Protein AF-0000000077139908 (afdb_homodimer)

pLDDT: mean 92.92, std 11.42, range [29.94, 98.75]

Solvent-accessible surface area (backbone atoms only — not comparable to full-atom values): 18633 Å² total; per-residue (Å²): 133,57,47,48,60,52,17,48,54,32,45,53,54,29,48,53,53,46,45,46,48,56,43,49,43,39,55,61,70,63,33,27,44,27,29,59,66,23,31,64,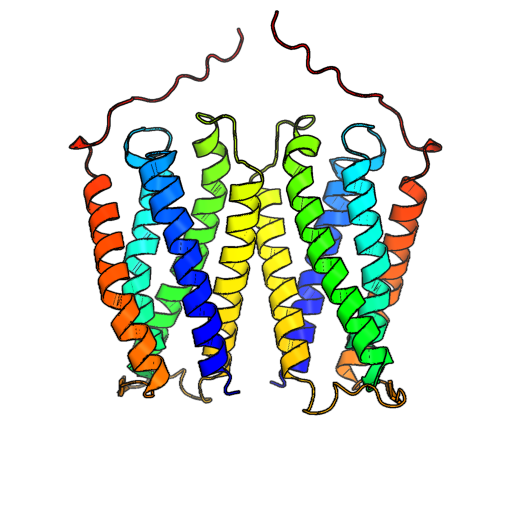49,41,50,44,50,26,52,46,33,51,47,45,40,55,46,38,44,49,65,32,31,25,44,51,24,11,40,58,33,52,52,45,50,51,53,51,50,48,45,54,55,47,50,50,51,37,54,50,43,40,51,67,41,20,53,85,70,78,35,70,48,45,66,60,51,50,46,51,32,52,42,48,26,32,48,52,40,20,51,49,29,41,60,69,52,52,61,88,69,42,78,34,82,47,77,64,44,79,42,74,31,58,71,68,42,25,52,55,29,63,66,46,37,61,58,33,49,50,51,17,51,51,41,54,57,42,64,40,70,86,55,45,76,42,70,66,81,76,76,75,68,84,128,133,57,45,49,59,52,17,49,53,32,46,53,55,30,49,54,53,47,45,45,47,56,44,48,42,38,55,60,71,62,32,27,43,28,30,60,67,24,30,64,50,42,50,45,50,26,52,45,34,51,46,45,40,53,45,36,44,50,67,32,32,24,43,50,24,12,41,59,33,52,51,46,50,51,51,52,51,48,45,54,53,48,50,50,52,36,54,50,44,39,50,67,41,19,52,86,71,78,36,69,48,44,67,59,52,51,47,50,30,51,42,48,25,31,46,51,39,20,52,49,29,42,58,69,51,50,64,89,71,41,79,33,82,48,79,62,44,80,42,74,31,58,70,67,43,26,52,54,28,63,65,46,36,62,58,32,48,50,51,17,51,52,41,54,58,42,65,40,69,86,57,44,75,43,70,64,80,77,78,74,69,83,126

Foldseek 3Di:
DALLVVLLVLVVVLLVLLCCCLPVPCCPVLNLLAEPQSLVLLVLNLLLLVLVLVLLCLQQFKDKAAPVNVVSVVSLVVSVVSLVVSVVSQQRSCVVVVGDDPVNVVSSVSSVVSSVSSVVSSVVNDDPRSHHNDDMDIDGDDDVSNVSSVVVNVVSVVSSVVSVVSSDCVNHHDYDDPPPPPD/DALLVVLLVLVVVLLVLLCCCLPVVCCPVLNLLAEPQSLVLLVLNLLLLVLVLVLLCLQQFKDKAAPVNVVSVVSLVVSVVSLVVSVVSQQRSCVVVVGDDPVNVVSSVSSVVSSVSSVVSSVVNDDPRSHHNDDMDIDGDDDVSNVSSVVVNVVSVVSSVVSVVSSDCVSHHDYDDPPPPPD

Structure (mmCIF, N/CA/C/O backbone):
data_AF-0000000077139908-model_v1
#
loop_
_entity.id
_entity.type
_entity.pdbx_description
1 polymer 'Uncharacterized protein'
#
loop_
_atom_site.group_PDB
_atom_site.id
_atom_site.type_symbol
_atom_site.label_atom_id
_atom_site.label_alt_id
_atom_site.label_comp_id
_atom_site.label_asym_id
_atom_site.label_entity_id
_atom_site.label_seq_id
_atom_site.pdbx_PDB_ins_code
_atom_site.Cartn_x
_atom_site.Cartn_y
_atom_site.Cartn_z
_atom_site.occupancy
_atom_site.B_iso_or_equiv
_atom_site.auth_seq_id
_atom_site.auth_comp_id
_atom_site.auth_asym_id
_atom_site.auth_atom_id
_atom_site.pdbx_PDB_model_num
ATOM 1 N N . MET A 1 1 ? 0.596 -23.172 -0.244 1 66.12 1 MET A N 1
ATOM 2 C CA . MET A 1 1 ? -0.635 -22.516 0.187 1 66.12 1 MET A CA 1
ATOM 3 C C . MET A 1 1 ? -1.381 -21.922 -1.004 1 66.12 1 MET A C 1
ATOM 5 O O . MET A 1 1 ? -0.761 -21.422 -1.939 1 66.12 1 MET A O 1
ATOM 9 N N . ASN A 1 2 ? -2.732 -22.172 -1.001 1 90.38 2 ASN A N 1
ATOM 10 C CA . ASN A 1 2 ? -3.602 -21.688 -2.068 1 90.38 2 ASN A CA 1
ATOM 11 C C . ASN A 1 2 ? -3.758 -20.172 -2.02 1 90.38 2 ASN A C 1
ATOM 13 O O . ASN A 1 2 ? -3.633 -19.562 -0.956 1 90.38 2 ASN A O 1
ATOM 17 N N . LEU A 1 3 ? -3.713 -19.516 -3.137 1 95.06 3 LEU A N 1
ATOM 18 C CA . LEU A 1 3 ? -3.799 -18.062 -3.262 1 95.06 3 LEU A CA 1
ATOM 19 C C . LEU A 1 3 ? -4.973 -17.516 -2.455 1 95.06 3 LEU A C 1
ATOM 21 O O . LEU A 1 3 ? -4.871 -16.453 -1.847 1 95.06 3 LEU A O 1
ATOM 25 N N . LEU A 1 4 ? -6.062 -18.219 -2.449 1 96.44 4 LEU A N 1
ATOM 26 C CA . LEU A 1 4 ? -7.227 -17.766 -1.69 1 96.44 4 LEU A CA 1
ATOM 27 C C . LEU A 1 4 ? -6.949 -17.812 -0.191 1 96.44 4 LEU A C 1
ATOM 29 O O . LEU A 1 4 ? -7.344 -16.906 0.546 1 96.44 4 LEU A O 1
ATOM 33 N N . ASP A 1 5 ? -6.297 -18.844 0.256 1 97.31 5 ASP A N 1
ATOM 34 C CA . ASP A 1 5 ? -5.949 -18.953 1.669 1 97.31 5 ASP A CA 1
ATOM 35 C C . ASP A 1 5 ? -5.047 -17.797 2.102 1 97.31 5 ASP A C 1
ATOM 37 O O . ASP A 1 5 ? -5.219 -17.25 3.188 1 97.31 5 ASP A O 1
ATOM 41 N N . LEU A 1 6 ? -4.102 -17.547 1.23 1 97.38 6 LEU A N 1
ATOM 42 C CA . LEU A 1 6 ? -3.232 -16.406 1.531 1 97.38 6 LEU A CA 1
ATOM 43 C C . LEU A 1 6 ? -4.02 -15.109 1.551 1 97.38 6 LEU A C 1
ATOM 45 O O . LEU A 1 6 ? -3.785 -14.25 2.402 1 97.38 6 LEU A O 1
ATOM 49 N N . SER A 1 7 ? -4.922 -14.914 0.637 1 98.31 7 SER A N 1
ATOM 50 C CA . SER A 1 7 ? -5.805 -13.75 0.615 1 98.31 7 SER A CA 1
ATOM 51 C C . SER A 1 7 ? -6.574 -13.625 1.925 1 98.31 7 SER A C 1
ATOM 53 O O . SER A 1 7 ? -6.762 -12.516 2.432 1 98.31 7 SER A O 1
ATOM 55 N N . LEU A 1 8 ? -6.969 -14.734 2.494 1 98.56 8 LEU A N 1
ATOM 56 C CA . LEU A 1 8 ? -7.715 -14.727 3.746 1 98.56 8 LEU A CA 1
ATOM 57 C C . LEU A 1 8 ? -6.836 -14.266 4.902 1 98.56 8 LEU A C 1
ATOM 59 O O . LEU A 1 8 ? -7.309 -13.594 5.816 1 98.56 8 LEU A O 1
ATOM 63 N N . VAL A 1 9 ? -5.598 -14.656 4.836 1 98.44 9 VAL A N 1
ATOM 64 C CA . VAL A 1 9 ? -4.668 -14.18 5.855 1 98.44 9 VAL A CA 1
ATOM 65 C C . VAL A 1 9 ? -4.574 -12.656 5.797 1 98.44 9 VAL A C 1
ATOM 67 O O . VAL A 1 9 ? -4.68 -11.984 6.824 1 98.44 9 VAL A O 1
ATOM 70 N N . PHE A 1 10 ? -4.379 -12.117 4.602 1 98.69 10 PHE A N 1
ATOM 71 C CA . PHE A 1 10 ? -4.309 -10.672 4.418 1 98.69 10 PHE A CA 1
ATOM 72 C C . PHE A 1 10 ? -5.613 -10.008 4.844 1 98.69 10 PHE A C 1
ATOM 74 O O . PHE A 1 10 ? -5.602 -8.93 5.434 1 98.69 10 PHE A O 1
ATOM 81 N N . LEU A 1 11 ? -6.762 -10.664 4.555 1 98.69 11 LEU A N 1
ATOM 82 C CA . LEU A 1 11 ? -8.07 -10.141 4.926 1 98.69 11 LEU A CA 1
ATOM 83 C C . LEU A 1 11 ? -8.195 -10 6.438 1 98.69 11 LEU A C 1
ATOM 85 O O . LEU A 1 11 ? -8.68 -8.977 6.934 1 98.69 11 LEU A O 1
ATOM 89 N N . VAL A 1 12 ? -7.73 -10.961 7.129 1 98.69 12 VAL A N 1
ATOM 90 C CA . VAL A 1 12 ? -7.859 -10.961 8.586 1 98.69 12 VAL A CA 1
ATOM 91 C C . VAL A 1 12 ? -6.988 -9.852 9.172 1 98.69 12 VAL A C 1
ATOM 93 O O . VAL A 1 12 ? -7.441 -9.078 10.023 1 98.69 12 VAL A O 1
ATOM 96 N N . VAL A 1 13 ? -5.754 -9.711 8.703 1 98.69 13 VAL A N 1
ATOM 97 C CA . VAL A 1 13 ? -4.855 -8.68 9.211 1 98.69 13 VAL A CA 1
ATOM 98 C C . VAL A 1 13 ? -5.387 -7.297 8.828 1 98.69 13 VAL A C 1
ATOM 100 O O . VAL A 1 13 ? -5.406 -6.383 9.656 1 98.69 13 VAL A O 1
ATOM 103 N N . PHE A 1 14 ? -5.852 -7.16 7.605 1 98.62 14 PHE A N 1
ATOM 104 C CA . PHE A 1 14 ? -6.445 -5.914 7.137 1 98.62 14 PHE A CA 1
ATOM 105 C C . PHE A 1 14 ? -7.629 -5.516 8.008 1 98.62 14 PHE A C 1
ATOM 107 O O . PHE A 1 14 ? -7.742 -4.355 8.414 1 98.62 14 PHE A O 1
ATOM 114 N N . SER A 1 15 ? -8.461 -6.5 8.297 1 98.38 15 SER A N 1
ATOM 115 C CA . SER A 1 15 ? -9.672 -6.219 9.07 1 98.38 15 SER A CA 1
ATOM 116 C C . SER A 1 15 ? -9.32 -5.77 10.484 1 98.38 15 SER A C 1
ATOM 118 O O . SER A 1 15 ? -9.977 -4.883 11.039 1 98.38 15 SER A O 1
ATOM 120 N N . GLY A 1 16 ? -8.336 -6.391 11.062 1 97.88 16 GLY A N 1
ATOM 121 C CA . GLY A 1 16 ? -7.895 -5.965 12.383 1 97.88 16 GLY A CA 1
ATOM 122 C C . GLY A 1 16 ? -7.391 -4.535 12.406 1 97.88 16 GLY A C 1
ATOM 123 O O . GLY A 1 16 ? -7.758 -3.758 13.289 1 97.88 16 GLY A O 1
ATOM 124 N N . LEU A 1 17 ? -6.555 -4.152 11.445 1 97.94 17 LEU A N 1
ATOM 125 C CA . LEU A 1 17 ? -6.012 -2.803 11.375 1 97.94 17 LEU A CA 1
ATOM 126 C C . LEU A 1 17 ? -7.094 -1.797 11.008 1 97.94 17 LEU A C 1
ATOM 128 O O . LEU A 1 17 ? -7.07 -0.653 11.469 1 97.94 17 LEU A O 1
ATOM 132 N N . ALA A 1 18 ? -7.996 -2.295 10.156 1 97.75 18 ALA A N 1
ATOM 133 C CA . ALA A 1 18 ? -9.117 -1.436 9.789 1 97.75 18 ALA A CA 1
ATOM 134 C C . ALA A 1 18 ? -9.992 -1.132 11 1 97.75 18 ALA A C 1
ATOM 136 O O . ALA A 1 18 ? -10.516 -0.022 11.141 1 97.75 18 ALA A O 1
ATOM 137 N N . PHE A 1 19 ? -10.164 -2.131 11.836 1 96.5 19 PHE A N 1
ATOM 138 C CA . PHE A 1 19 ? -10.875 -1.931 13.086 1 96.5 19 PHE A CA 1
ATOM 139 C C . PHE A 1 19 ? -10.18 -0.884 13.945 1 96.5 19 PHE A C 1
ATOM 141 O O . PHE A 1 19 ? -10.828 0.017 14.484 1 96.5 19 PHE A O 1
ATOM 148 N N . TRP A 1 20 ? -8.891 -0.954 14.055 1 96.81 20 TRP A N 1
ATOM 149 C CA . TRP A 1 20 ? -8.109 0.009 14.836 1 96.81 20 TRP A CA 1
ATOM 150 C C . TRP A 1 20 ? -8.289 1.42 14.281 1 96.81 20 TRP A C 1
ATOM 152 O O . TRP A 1 20 ? -8.531 2.363 15.039 1 96.81 20 TRP A O 1
ATOM 162 N N . ASP A 1 21 ? -8.25 1.56 13 1 97.25 21 ASP A N 1
ATOM 163 C CA . ASP A 1 21 ? -8.391 2.859 12.352 1 97.25 21 ASP A CA 1
ATOM 164 C C . ASP A 1 21 ? -9.797 3.414 12.531 1 97.25 21 ASP A C 1
ATOM 166 O O . ASP A 1 21 ? -9.977 4.551 12.977 1 97.25 21 ASP A O 1
ATOM 170 N N . GLY A 1 22 ? -10.742 2.586 12.273 1 95.88 22 GLY A N 1
ATOM 171 C CA . GLY A 1 22 ? -12.125 3.035 12.234 1 95.88 22 GLY A CA 1
ATOM 172 C C . GLY A 1 22 ? -12.719 3.256 13.617 1 95.88 22 GLY A C 1
ATOM 173 O O . GLY A 1 22 ? -13.508 4.18 13.82 1 95.88 22 GLY A O 1
ATOM 174 N N . ILE A 1 23 ? -12.312 2.439 14.531 1 96.94 23 ILE A N 1
ATOM 175 C CA . ILE A 1 23 ? -12.93 2.518 15.852 1 96.94 23 ILE A CA 1
ATOM 176 C C . ILE A 1 23 ? -12.031 3.314 16.797 1 96.94 23 ILE A C 1
ATOM 178 O O . ILE A 1 23 ? -12.445 4.348 17.328 1 96.94 23 ILE A O 1
ATOM 182 N N . VAL A 1 24 ? -10.836 2.949 16.906 1 97.06 24 VAL A N 1
ATOM 183 C CA . VAL A 1 24 ? -9.953 3.568 17.891 1 97.06 24 VAL A CA 1
ATOM 184 C C . VAL A 1 24 ? -9.594 4.984 17.438 1 97.06 24 VAL A C 1
ATOM 186 O O . VAL A 1 24 ? -9.781 5.945 18.188 1 97.06 24 VAL A O 1
ATOM 189 N N . LEU A 1 25 ? -9.172 5.176 16.281 1 96.38 25 LEU A N 1
ATOM 190 C CA . LEU A 1 25 ? -8.734 6.5 15.844 1 96.38 25 LEU A CA 1
ATOM 191 C C . LEU A 1 25 ? -9.922 7.387 15.5 1 96.38 25 LEU A C 1
ATOM 193 O O . LEU A 1 25 ? -10.078 8.477 16.062 1 96.38 25 LEU A O 1
ATOM 197 N N . HIS A 1 26 ? -10.828 6.93 14.695 1 96.31 26 HIS A N 1
ATOM 198 C CA . HIS A 1 26 ? -11.859 7.793 14.125 1 96.31 26 HIS A CA 1
ATOM 199 C C . HIS A 1 26 ? -12.984 8.031 15.125 1 96.31 26 HIS A C 1
ATOM 201 O O . HIS A 1 26 ? -13.531 9.133 15.203 1 96.31 26 HIS A O 1
ATOM 207 N N . LEU A 1 27 ? -13.336 7.008 15.945 1 96.69 27 LEU A N 1
ATOM 208 C CA . LEU A 1 27 ? -14.523 7.145 16.781 1 96.69 27 LEU A CA 1
ATOM 209 C C . LEU A 1 27 ? -14.133 7.453 18.234 1 96.69 27 LEU A C 1
ATOM 211 O O . LEU A 1 27 ? -14.883 8.125 18.953 1 96.69 27 LEU A O 1
ATOM 215 N N . TRP A 1 28 ? -13.047 6.926 18.625 1 96.81 28 TRP A N 1
ATOM 216 C CA . TRP A 1 28 ? -12.695 7.109 20.031 1 96.81 28 TRP A CA 1
ATOM 217 C C . TRP A 1 28 ? -11.703 8.258 20.203 1 96.81 28 TRP A C 1
ATOM 219 O O . TRP A 1 28 ? -11.984 9.219 20.922 1 96.81 28 TRP A O 1
ATOM 229 N N . LYS A 1 29 ? -10.602 8.242 19.547 1 96.06 29 LYS A N 1
ATOM 230 C CA . LYS A 1 29 ? -9.547 9.227 19.734 1 96.06 29 LYS A CA 1
ATOM 231 C C . LYS A 1 29 ? -9.945 10.578 19.156 1 96.06 29 LYS A C 1
ATOM 233 O O . LYS A 1 29 ? -9.914 11.594 19.844 1 96.06 29 LYS A O 1
ATOM 238 N N . TYR A 1 30 ? -10.367 10.57 17.891 1 95.81 30 TYR A N 1
ATOM 239 C CA . TYR A 1 30 ? -10.586 11.836 17.203 1 95.81 30 TYR A CA 1
ATOM 240 C C . TYR A 1 30 ? -12.055 12.234 17.25 1 95.81 30 TYR A C 1
ATOM 242 O O . TYR A 1 30 ? -12.391 13.414 17.125 1 95.81 30 TYR A O 1
ATOM 250 N N . LYS A 1 31 ? -12.93 11.211 17.391 1 97.19 31 LYS A N 1
ATOM 251 C CA . LYS A 1 31 ? -14.367 11.469 17.391 1 97.19 31 LYS A CA 1
ATOM 252 C C . LYS A 1 31 ? -14.758 12.352 16.203 1 97.19 31 LYS A C 1
ATOM 254 O O . LYS A 1 31 ? -15.422 13.375 16.375 1 97.19 31 LYS A O 1
ATOM 259 N N . LEU A 1 32 ? -14.484 11.859 15.016 1 96.75 32 LEU A N 1
ATOM 260 C CA . LEU A 1 32 ? -14.609 12.633 13.789 1 96.75 32 LEU A CA 1
ATOM 261 C C . LEU A 1 32 ? -16.062 13.055 13.562 1 96.75 32 LEU A C 1
ATOM 263 O O . LEU A 1 32 ? -16.328 14.055 12.891 1 96.75 32 LEU A O 1
ATOM 267 N N . TYR A 1 33 ? -16.969 12.336 14.156 1 96.94 33 TYR A N 1
ATOM 268 C CA . TYR A 1 33 ? -18.391 12.602 13.969 1 96.94 33 TYR A CA 1
ATOM 269 C C . TYR A 1 33 ? -18.828 13.844 14.734 1 96.94 33 TYR A C 1
ATOM 271 O O . TYR A 1 33 ? -19.922 14.359 14.516 1 96.94 33 TYR A O 1
ATOM 279 N N . ARG A 1 34 ? -18.031 14.414 15.477 1 96.69 34 ARG A N 1
ATOM 280 C CA . ARG A 1 34 ? -18.438 15.477 16.391 1 96.69 34 ARG A CA 1
ATOM 281 C C . ARG A 1 34 ? -18.203 16.859 15.773 1 96.69 34 ARG A C 1
ATOM 283 O O . ARG A 1 34 ? -18.703 17.859 16.266 1 96.69 34 ARG A O 1
ATOM 290 N N . TYR A 1 35 ? -17.469 16.906 14.664 1 95.81 35 TYR A N 1
ATOM 291 C CA . TYR A 1 35 ? -17.047 18.203 14.164 1 95.81 35 TYR A CA 1
ATOM 292 C C . TYR A 1 35 ? -17.453 18.391 12.703 1 95.81 35 TYR A C 1
ATOM 294 O O . TYR A 1 35 ? -17.375 17.438 11.914 1 95.81 35 TYR A O 1
ATOM 302 N N . GLU A 1 36 ? -17.703 19.609 12.344 1 93.19 36 GLU A N 1
ATOM 303 C CA . GLU A 1 36 ? -18.109 19.938 10.977 1 93.19 36 GLU A CA 1
ATOM 304 C C . GLU A 1 36 ? -16.938 19.812 10.008 1 93.19 36 GLU A C 1
ATOM 306 O O . GLU A 1 36 ? -17.109 19.406 8.859 1 93.19 36 GLU A O 1
ATOM 311 N N . ASP A 1 37 ? -15.75 20.047 10.508 1 93.69 37 ASP A N 1
ATOM 312 C CA . ASP A 1 37 ? -14.586 20.047 9.633 1 93.69 37 ASP A CA 1
ATOM 313 C C . ASP A 1 37 ? -14.086 18.625 9.383 1 93.69 37 ASP A C 1
ATOM 315 O O . ASP A 1 37 ? -13.273 18.391 8.477 1 93.69 37 ASP A O 1
ATOM 319 N N . THR A 1 38 ? -14.633 17.688 10.188 1 96.62 38 THR A N 1
ATOM 320 C CA . THR A 1 38 ? -14.141 16.328 10.023 1 96.62 38 THR A CA 1
ATOM 321 C C . THR A 1 38 ? -15.273 15.391 9.617 1 96.62 38 THR A C 1
ATOM 323 O O . THR A 1 38 ? -15.047 14.203 9.367 1 96.62 38 THR A O 1
ATOM 326 N N . ILE A 1 39 ? -16.453 15.93 9.484 1 96.62 39 ILE A N 1
ATOM 327 C CA . ILE A 1 39 ? -17.641 15.102 9.266 1 96.62 39 ILE A CA 1
ATOM 328 C C . ILE A 1 39 ? -17.562 14.461 7.879 1 96.62 39 ILE A C 1
ATOM 330 O O . ILE A 1 39 ? -18.016 13.328 7.691 1 96.62 39 ILE A O 1
ATOM 334 N N . TYR A 1 40 ? -17.078 15.164 6.949 1 97.25 40 TYR A N 1
ATOM 335 C CA . TYR A 1 40 ? -16.984 14.602 5.605 1 97.25 40 TYR A CA 1
ATOM 336 C C . TYR A 1 40 ? -16.094 13.359 5.598 1 97.25 40 TYR A C 1
ATOM 338 O O . TYR A 1 40 ? -16.422 12.359 4.961 1 97.25 40 TYR A O 1
ATOM 346 N N . GLU A 1 41 ? -14.969 13.414 6.242 1 97.38 41 GLU A N 1
ATOM 347 C CA . GLU A 1 41 ? -14.125 12.227 6.359 1 97.38 41 GLU A CA 1
ATOM 348 C C . GLU A 1 41 ? -14.875 11.078 7.027 1 97.38 41 GLU A C 1
ATOM 350 O O . GLU A 1 41 ? -14.766 9.93 6.602 1 97.38 41 GLU A O 1
ATOM 355 N N . HIS A 1 42 ? -15.594 11.383 8.086 1 97.75 42 HIS A N 1
ATOM 356 C CA . HIS A 1 42 ? -16.406 10.367 8.734 1 97.75 42 HIS A CA 1
ATOM 357 C C . HIS A 1 42 ? -17.406 9.734 7.762 1 97.75 42 HIS A C 1
ATOM 359 O O . HIS A 1 42 ? -17.594 8.516 7.766 1 97.75 42 HIS A O 1
ATOM 365 N N . GLN A 1 43 ? -17.969 10.547 6.98 1 98.06 43 GLN A N 1
ATOM 366 C CA . GLN A 1 43 ? -18.922 10.055 5.992 1 98.06 43 GLN A CA 1
ATOM 367 C C . GLN A 1 43 ? -18.234 9.133 4.98 1 98.06 43 GLN A C 1
ATOM 369 O O . GLN A 1 43 ? -18.797 8.109 4.59 1 98.06 43 GLN A O 1
ATOM 374 N N . LEU A 1 44 ? -17.078 9.477 4.551 1 97.94 44 LEU A N 1
ATOM 375 C CA . LEU A 1 44 ? -16.328 8.617 3.643 1 97.94 44 LEU A CA 1
ATOM 376 C C . LEU A 1 44 ? -16.031 7.273 4.293 1 97.94 44 LEU A C 1
ATOM 378 O O . LEU A 1 44 ? -16.203 6.227 3.662 1 97.94 44 LEU A O 1
ATOM 382 N N . HIS A 1 45 ? -15.648 7.312 5.512 1 97.38 45 HIS A N 1
ATOM 383 C CA . HIS A 1 45 ? -15.406 6.082 6.254 1 97.38 45 HIS A CA 1
ATOM 384 C C . HIS A 1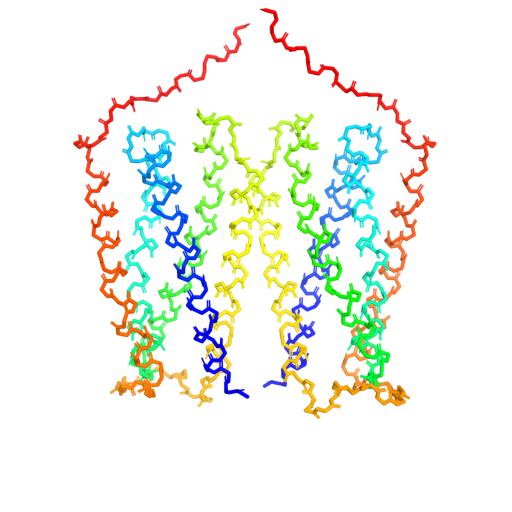 45 ? -16.688 5.266 6.41 1 97.38 45 HIS A C 1
ATOM 386 O O . HIS A 1 45 ? -16.641 4.035 6.395 1 97.38 45 HIS A O 1
ATOM 392 N N . THR A 1 46 ? -17.766 5.957 6.609 1 98.25 46 THR A N 1
ATOM 393 C CA . THR A 1 46 ? -19.047 5.289 6.723 1 98.25 46 THR A CA 1
ATOM 394 C C . THR A 1 46 ? -19.391 4.523 5.445 1 98.25 46 THR A C 1
ATOM 396 O O . THR A 1 46 ? -19.828 3.373 5.5 1 98.25 46 THR A O 1
ATOM 399 N N . VAL A 1 47 ? -19.141 5.141 4.34 1 98.38 47 VAL A N 1
ATOM 400 C CA . VAL A 1 47 ? -19.375 4.469 3.068 1 98.38 47 VAL A CA 1
ATOM 401 C C . VAL A 1 47 ? -18.531 3.201 2.98 1 98.38 47 VAL A C 1
ATOM 403 O O . VAL A 1 47 ? -19.047 2.133 2.627 1 98.38 47 VAL A O 1
ATOM 406 N N . ARG A 1 48 ? -17.297 3.295 3.332 1 98.25 48 ARG A N 1
ATOM 407 C CA . ARG A 1 48 ? -16.406 2.145 3.275 1 98.25 48 ARG A CA 1
ATOM 408 C C . ARG A 1 48 ? -16.844 1.065 4.262 1 98.25 48 ARG A C 1
ATOM 410 O O . ARG A 1 48 ? -16.75 -0.127 3.963 1 98.25 48 ARG A O 1
ATOM 417 N N . ALA A 1 49 ? -17.312 1.501 5.387 1 98.25 49 ALA A N 1
ATOM 418 C CA . ALA A 1 49 ? -17.781 0.554 6.391 1 98.25 49 ALA A CA 1
ATOM 419 C C . ALA A 1 49 ? -19.016 -0.199 5.891 1 98.25 49 ALA A C 1
ATOM 421 O O . ALA A 1 49 ? -19.203 -1.376 6.207 1 98.25 49 ALA A O 1
ATOM 422 N N . VAL A 1 50 ? -19.812 0.465 5.129 1 98.44 50 VAL A N 1
ATOM 423 C CA . VAL A 1 50 ? -21.016 -0.146 4.594 1 98.44 50 VAL A CA 1
ATOM 424 C C . VAL A 1 50 ? -20.672 -1.072 3.434 1 98.44 50 VAL A C 1
ATOM 426 O O . VAL A 1 50 ? -21.266 -2.135 3.271 1 98.44 50 VAL A O 1
ATOM 429 N N . LEU A 1 51 ? -19.703 -0.702 2.674 1 98.5 51 LEU A N 1
ATOM 430 C CA . LEU A 1 51 ? -19.281 -1.498 1.522 1 98.5 51 LEU A CA 1
ATOM 431 C C . LEU A 1 51 ? -18.578 -2.771 1.969 1 98.5 51 LEU A C 1
ATOM 433 O O . LEU A 1 51 ? -18.672 -3.807 1.309 1 98.5 51 LEU A O 1
ATOM 437 N N . PHE A 1 52 ? -17.969 -2.721 3.104 1 98.56 52 PHE A N 1
ATOM 438 C CA . PHE A 1 52 ? -17.094 -3.809 3.521 1 98.56 52 PHE A CA 1
ATOM 439 C C . PHE A 1 52 ? -17.875 -5.094 3.732 1 98.56 52 PHE A C 1
ATOM 441 O O . PHE A 1 52 ? -17.516 -6.152 3.223 1 98.56 52 PHE A O 1
ATOM 448 N N . PRO A 1 53 ? -19.031 -5.105 4.488 1 98.44 53 PRO A N 1
ATOM 449 C CA . PRO A 1 53 ? -19.797 -6.348 4.605 1 98.44 53 PRO A CA 1
ATOM 450 C C . PRO A 1 53 ? -20.312 -6.848 3.262 1 98.44 53 PRO A C 1
ATOM 452 O O . PRO A 1 53 ? -20.422 -8.055 3.049 1 98.44 53 PRO A O 1
ATOM 455 N N . LEU A 1 54 ? -20.641 -5.973 2.338 1 98.12 54 LEU A N 1
ATOM 456 C CA . LEU A 1 54 ? -21.062 -6.383 1.004 1 98.12 54 LEU A CA 1
ATOM 457 C C . LEU A 1 54 ? -19.922 -7.098 0.271 1 98.12 54 LEU A C 1
ATOM 459 O O . LEU A 1 54 ? -20.156 -8.117 -0.381 1 98.12 54 LEU A O 1
ATOM 463 N N . ILE A 1 55 ? -18.766 -6.605 0.457 1 98.44 55 ILE A N 1
ATOM 464 C CA . ILE A 1 55 ? -17.594 -7.184 -0.184 1 98.44 55 ILE A CA 1
ATOM 465 C C . ILE A 1 55 ? -17.266 -8.531 0.456 1 98.44 55 ILE A C 1
ATOM 467 O O . ILE A 1 55 ? -16.922 -9.492 -0.241 1 98.44 55 ILE A O 1
ATOM 471 N N . LEU A 1 56 ? -17.422 -8.609 1.777 1 98.44 56 LEU A N 1
ATOM 472 C CA . LEU A 1 56 ? -17.188 -9.867 2.48 1 98.44 56 LEU A CA 1
ATOM 473 C C . LEU A 1 56 ? -18.125 -10.953 1.978 1 98.44 56 LEU A C 1
ATOM 475 O O . LEU A 1 56 ? -17.703 -12.086 1.719 1 98.44 56 LEU A O 1
ATOM 479 N N . VAL A 1 57 ? -19.328 -10.586 1.793 1 98.12 57 VAL A N 1
ATOM 480 C CA . VAL A 1 57 ? -20.344 -11.531 1.334 1 98.12 57 VAL A CA 1
ATOM 481 C C . VAL A 1 57 ? -20.078 -11.891 -0.127 1 98.12 57 VAL A C 1
ATOM 483 O O . VAL A 1 57 ? -20.109 -13.07 -0.495 1 98.12 57 VAL A O 1
ATOM 486 N N . GLY A 1 58 ? -19.75 -10.945 -0.884 1 97.38 58 GLY A N 1
ATOM 487 C CA . GLY A 1 58 ? -19.656 -11.133 -2.322 1 97.38 58 GLY A CA 1
ATOM 488 C C . GLY A 1 58 ? -18.359 -11.805 -2.744 1 97.38 58 GLY A C 1
ATOM 489 O O . GLY A 1 58 ? -18.344 -12.562 -3.717 1 97.38 58 GLY A O 1
ATOM 490 N N . LEU A 1 59 ? -17.312 -11.602 -2.018 1 97.38 59 LEU A N 1
ATOM 491 C CA . LEU A 1 59 ? -16.031 -12.125 -2.451 1 97.38 59 LEU A CA 1
ATOM 492 C C . LEU A 1 59 ? -15.641 -13.367 -1.646 1 97.38 59 LEU A C 1
ATOM 494 O O . LEU A 1 59 ? -14.977 -14.266 -2.162 1 97.38 59 LEU A O 1
ATOM 498 N N . PHE A 1 60 ? -16.125 -13.422 -0.385 1 98.06 60 PHE A N 1
ATOM 499 C CA . PHE A 1 60 ? -15.484 -14.43 0.459 1 98.06 60 PHE A CA 1
ATOM 500 C C . PHE A 1 60 ? -16.516 -15.391 1.025 1 98.06 60 PHE A C 1
ATOM 502 O O . PHE A 1 60 ? -16.234 -16.578 1.23 1 98.06 60 PHE A O 1
ATOM 509 N N . LEU A 1 61 ? -17.703 -14.891 1.291 1 98.06 61 LEU A N 1
ATOM 510 C CA . LEU A 1 61 ? -18.734 -15.766 1.839 1 98.06 61 LEU A CA 1
ATOM 511 C C . LEU A 1 61 ? -19.281 -16.703 0.763 1 98.06 61 LEU A C 1
ATOM 513 O O . LEU A 1 61 ? -19.531 -17.875 1.023 1 98.06 61 LEU A O 1
ATOM 517 N N . PHE A 1 62 ? -19.422 -16.109 -0.45 1 96.19 62 PHE A N 1
ATOM 518 C CA . PHE A 1 62 ? -19.953 -16.875 -1.577 1 96.19 62 PHE A CA 1
ATOM 519 C C . PHE A 1 62 ? -18.953 -16.875 -2.736 1 96.19 62 PHE A C 1
ATOM 521 O O . PHE A 1 62 ? -18.141 -15.969 -2.863 1 96.19 62 PHE A O 1
ATOM 528 N N . GLU A 1 63 ? -19.031 -17.938 -3.424 1 94 63 GLU A N 1
ATOM 529 C CA . GLU A 1 63 ? -18.406 -17.953 -4.746 1 94 63 GLU A CA 1
ATOM 530 C C . GLU A 1 63 ? -19.406 -17.562 -5.828 1 94 63 GLU A C 1
ATOM 532 O O . GLU A 1 63 ? -20.281 -18.344 -6.195 1 94 63 GLU A O 1
ATOM 537 N N . ILE A 1 64 ? -19.203 -16.406 -6.301 1 93.56 64 ILE A N 1
ATOM 538 C CA . ILE A 1 64 ? -20.156 -15.828 -7.238 1 93.56 64 ILE A CA 1
ATOM 539 C C . ILE A 1 64 ? -19.531 -15.773 -8.633 1 93.56 64 ILE A C 1
ATOM 541 O O . ILE A 1 64 ? -18.359 -15.422 -8.789 1 93.56 64 ILE A O 1
ATOM 545 N N . LYS A 1 65 ? -20.297 -16.125 -9.617 1 91.62 65 LYS A N 1
ATOM 546 C CA . LYS A 1 65 ? -19.938 -16 -11.023 1 91.62 65 LYS A CA 1
ATOM 547 C C . LYS A 1 65 ? -21.016 -15.25 -11.805 1 91.62 65 LYS A C 1
ATOM 549 O O . LYS A 1 65 ? -22.125 -15.031 -11.305 1 91.62 65 LYS A O 1
ATOM 554 N N . GLY A 1 66 ? -20.672 -14.797 -13.023 1 92.19 66 GLY A N 1
ATOM 555 C CA . GLY A 1 66 ? -21.656 -14.125 -13.859 1 92.19 66 GLY A CA 1
ATOM 556 C C . GLY A 1 66 ? -21.75 -12.633 -13.586 1 92.19 66 GLY A C 1
ATOM 557 O O . GLY A 1 66 ? -20.797 -12.023 -13.109 1 92.19 66 GLY A O 1
ATOM 558 N N . TRP A 1 67 ? -22.844 -12.047 -13.953 1 92.81 67 TRP A N 1
ATOM 559 C CA . TRP A 1 67 ? -22.984 -10.594 -13.914 1 92.81 67 TRP A CA 1
ATOM 560 C C . TRP A 1 67 ? -22.906 -10.07 -12.484 1 92.81 67 TRP A C 1
ATOM 562 O O . TRP A 1 67 ? -22.438 -8.961 -12.25 1 92.81 67 TRP A O 1
ATOM 572 N N . LEU A 1 68 ? -23.359 -10.844 -11.539 1 94.81 68 LEU A N 1
ATOM 573 C CA . LEU A 1 68 ? -23.328 -10.43 -10.141 1 94.81 68 LEU A CA 1
ATOM 574 C C . LEU A 1 68 ? -21.906 -10.297 -9.641 1 94.81 68 LEU A C 1
ATOM 576 O O . LEU A 1 68 ? -21.609 -9.43 -8.812 1 94.81 68 LEU A O 1
ATOM 580 N N . TYR A 1 69 ? -21.062 -11.148 -10.148 1 94.94 69 TYR A N 1
ATOM 581 C CA . TYR A 1 69 ? -19.641 -11.031 -9.812 1 94.94 69 TYR A CA 1
ATOM 582 C C . TYR A 1 69 ? -19.078 -9.703 -10.297 1 94.94 69 TYR A C 1
ATOM 584 O O . TYR A 1 69 ? -18.312 -9.055 -9.578 1 94.94 69 TYR A O 1
ATOM 592 N N . VAL A 1 70 ? -19.5 -9.25 -11.445 1 94.5 70 VAL A N 1
ATOM 593 C CA . VAL A 1 70 ? -19.062 -7.973 -12 1 94.5 70 VAL A CA 1
ATOM 594 C C . VAL A 1 70 ? -19.531 -6.828 -11.109 1 94.5 70 VAL A C 1
ATOM 596 O O . VAL A 1 70 ? -18.781 -5.887 -10.844 1 94.5 70 VAL A O 1
ATOM 599 N N . VAL A 1 71 ? -20.688 -6.938 -10.641 1 96.44 71 VAL A N 1
ATOM 600 C CA . VAL A 1 71 ? -21.234 -5.914 -9.758 1 96.44 71 VAL A CA 1
ATOM 601 C C . VAL A 1 71 ? -20.391 -5.832 -8.484 1 96.44 71 VAL A C 1
ATOM 603 O O . VAL A 1 71 ? -20.062 -4.734 -8.023 1 96.44 71 VAL A O 1
ATOM 606 N N . ILE A 1 72 ? -20 -6.969 -7.918 1 96.81 72 ILE A N 1
ATOM 607 C CA . ILE A 1 72 ? -19.203 -7.012 -6.695 1 96.81 72 ILE A CA 1
ATOM 608 C C . ILE 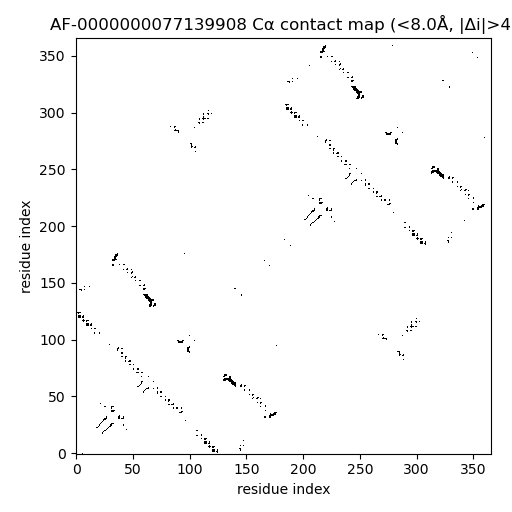A 1 72 ? -17.828 -6.402 -6.949 1 96.81 72 ILE A C 1
ATOM 610 O O . ILE A 1 72 ? -17.297 -5.676 -6.105 1 96.81 72 ILE A O 1
ATOM 614 N N . LEU A 1 73 ? -17.312 -6.664 -8.125 1 96.56 73 LEU A N 1
ATOM 615 C CA . LEU A 1 73 ? -16.031 -6.094 -8.477 1 96.56 73 LEU A CA 1
ATOM 616 C C . LEU A 1 73 ? -16.109 -4.574 -8.602 1 96.56 73 LEU A C 1
ATOM 618 O O . LEU A 1 73 ? -15.188 -3.863 -8.203 1 96.56 73 LEU A O 1
ATOM 622 N N . VAL A 1 74 ? -17.188 -4.121 -9.156 1 97.25 74 VAL A N 1
ATOM 623 C CA . VAL A 1 74 ? -17.391 -2.682 -9.273 1 97.25 74 VAL A CA 1
ATOM 624 C C . VAL A 1 74 ? -17.516 -2.055 -7.887 1 97.25 74 VAL A C 1
ATOM 626 O O . VAL A 1 74 ? -16.922 -1.008 -7.621 1 97.25 74 VAL A O 1
ATOM 629 N N . ILE A 1 75 ? -18.219 -2.711 -6.992 1 98 75 ILE A N 1
ATOM 630 C CA . ILE A 1 75 ? -18.359 -2.248 -5.617 1 98 75 ILE A CA 1
ATOM 631 C C . ILE A 1 75 ? -16.984 -2.205 -4.941 1 98 75 ILE A C 1
ATOM 633 O O . ILE A 1 75 ? -16.656 -1.234 -4.254 1 98 75 ILE A O 1
ATOM 637 N N . THR A 1 76 ? -16.25 -3.217 -5.156 1 98.06 76 THR A N 1
ATOM 638 C CA . THR A 1 76 ? -14.906 -3.301 -4.578 1 98.06 76 THR A CA 1
ATOM 639 C C . THR A 1 76 ? -14.008 -2.193 -5.129 1 98.06 76 THR A C 1
ATOM 641 O O . THR A 1 76 ? -13.25 -1.579 -4.379 1 98.06 76 THR A O 1
ATOM 644 N N . PHE A 1 77 ? -14.156 -1.934 -6.43 1 97.62 77 PHE A N 1
ATOM 645 C CA . PHE A 1 77 ? -13.391 -0.863 -7.055 1 97.62 77 PHE A CA 1
ATOM 646 C C . PHE A 1 77 ? -13.781 0.493 -6.48 1 97.62 77 PHE A C 1
ATOM 648 O O . PHE A 1 77 ? -12.922 1.346 -6.246 1 97.62 77 PHE A O 1
ATOM 655 N N . LEU A 1 78 ? -15.016 0.704 -6.266 1 97.69 78 LEU A N 1
ATOM 656 C CA . LEU A 1 78 ? -15.508 1.941 -5.664 1 97.69 78 LEU A CA 1
ATOM 657 C C . LEU A 1 78 ? -14.938 2.129 -4.266 1 97.69 78 LEU A C 1
ATOM 659 O O . LEU A 1 78 ? -14.609 3.25 -3.867 1 97.69 78 LEU A O 1
ATOM 663 N N . ASP A 1 79 ? -14.828 1.064 -3.52 1 98.25 79 ASP A N 1
ATOM 664 C CA . ASP A 1 79 ? -14.234 1.127 -2.188 1 98.25 79 ASP A CA 1
ATOM 665 C C . ASP A 1 79 ? -12.805 1.663 -2.252 1 98.25 79 ASP A C 1
ATOM 667 O O . ASP A 1 79 ? -12.391 2.453 -1.398 1 98.25 79 ASP A O 1
ATOM 671 N N . LEU A 1 80 ? -12.055 1.272 -3.26 1 97.19 80 LEU A N 1
ATOM 672 C CA . LEU A 1 80 ? -10.688 1.747 -3.426 1 97.19 80 LEU A CA 1
ATOM 673 C C . LEU A 1 80 ? -10.664 3.236 -3.75 1 97.19 80 LEU A C 1
ATOM 675 O O . LEU A 1 80 ? -9.812 3.975 -3.242 1 97.19 80 LEU A O 1
ATOM 679 N N . VAL A 1 81 ? -11.602 3.646 -4.59 1 97.38 81 VAL A N 1
ATOM 680 C CA . VAL A 1 81 ? -11.695 5.055 -4.961 1 97.38 81 VAL A CA 1
ATOM 681 C C . VAL A 1 81 ? -12.031 5.891 -3.729 1 97.38 81 VAL A C 1
ATOM 683 O O . VAL A 1 81 ? -11.414 6.93 -3.486 1 97.38 81 VAL A O 1
ATOM 686 N N . ILE A 1 82 ? -12.969 5.418 -2.928 1 98.06 82 ILE A N 1
ATOM 687 C CA . ILE A 1 82 ? -13.375 6.137 -1.726 1 98.06 82 ILE A CA 1
ATOM 688 C C . ILE A 1 82 ? -12.219 6.164 -0.726 1 98.06 82 ILE A C 1
ATOM 690 O O . ILE A 1 82 ? -12.031 7.156 -0.015 1 98.06 82 ILE A O 1
ATOM 694 N N . GLN A 1 83 ? -11.508 5.078 -0.712 1 97.19 83 GLN A N 1
ATOM 695 C CA . GLN A 1 83 ? -10.328 5.047 0.146 1 97.19 83 GLN A CA 1
ATOM 696 C C . GLN A 1 83 ? -9.344 6.152 -0.231 1 97.19 83 GLN A C 1
ATOM 698 O O . GLN A 1 83 ? -8.781 6.812 0.644 1 97.19 83 GLN A O 1
ATOM 703 N N . ILE A 1 84 ? -9.133 6.414 -1.473 1 96.38 84 ILE A N 1
ATOM 704 C CA . ILE A 1 84 ? -8.25 7.469 -1.944 1 96.38 84 ILE A CA 1
ATOM 705 C C . ILE A 1 84 ? -8.828 8.836 -1.572 1 96.38 84 ILE A C 1
ATOM 707 O O . ILE A 1 84 ? -8.102 9.719 -1.115 1 96.38 84 ILE A O 1
ATOM 711 N N . MET A 1 85 ? -10.109 9 -1.72 1 96.94 85 MET A N 1
ATOM 712 C CA . MET A 1 85 ? -10.773 10.242 -1.35 1 96.94 85 MET A CA 1
ATOM 713 C C . MET A 1 85 ? -10.633 10.516 0.145 1 96.94 85 MET A C 1
ATOM 715 O O . MET A 1 85 ? -10.453 11.664 0.559 1 96.94 85 MET A O 1
ATOM 719 N N . ASP A 1 86 ? -10.734 9.445 0.832 1 96.5 86 ASP A N 1
ATOM 720 C CA . ASP A 1 86 ? -10.578 9.547 2.279 1 96.5 86 ASP A CA 1
ATOM 721 C C . ASP A 1 86 ? -9.172 10.031 2.641 1 96.5 86 ASP A C 1
ATOM 723 O O . ASP A 1 86 ? -9.016 10.938 3.463 1 96.5 86 ASP A O 1
ATOM 727 N N . MET A 1 87 ? -8.203 9.539 2.014 1 95.19 87 MET A N 1
ATOM 728 C CA . MET A 1 87 ? -6.824 9.945 2.268 1 95.19 87 MET A CA 1
ATOM 729 C C . MET A 1 87 ? -6.59 11.391 1.82 1 95.19 87 MET A C 1
ATOM 731 O O . MET A 1 87 ? -5.844 12.133 2.463 1 95.19 87 MET A O 1
ATOM 735 N N . TRP A 1 88 ? -7.254 11.742 0.724 1 95.62 88 TRP A N 1
ATOM 736 C CA . TRP A 1 88 ? -7.168 13.117 0.245 1 95.62 88 TRP A CA 1
ATOM 737 C C . TRP A 1 88 ? -7.695 14.094 1.295 1 95.62 88 TRP A C 1
ATOM 739 O O . TRP A 1 88 ? -7.086 15.141 1.541 1 95.62 88 TRP A O 1
ATOM 749 N N . GLU A 1 89 ? -8.75 13.695 1.932 1 95.88 89 GLU A N 1
ATOM 750 C CA . GLU A 1 89 ? -9.453 14.562 2.873 1 95.88 89 GLU A CA 1
ATOM 751 C C . GLU A 1 89 ? -8.734 14.625 4.215 1 95.88 89 GLU A C 1
ATOM 753 O O . GLU A 1 89 ? -8.898 15.578 4.977 1 95.88 89 GLU A O 1
ATOM 758 N N . GLU A 1 90 ? -7.918 13.719 4.523 1 94.12 90 GLU A N 1
ATOM 759 C CA . GLU A 1 90 ? -7.34 13.547 5.852 1 94.12 90 GLU A CA 1
ATOM 760 C C . GLU A 1 90 ? -6.453 14.727 6.227 1 94.12 90 GLU A C 1
ATOM 762 O O . GLU A 1 90 ? -6.438 15.156 7.383 1 94.12 90 GLU A O 1
ATOM 767 N N . LYS A 1 91 ? -5.75 15.25 5.285 1 90.25 91 LYS A N 1
ATOM 768 C CA . LYS A 1 91 ? -4.895 16.391 5.578 1 90.25 91 LYS A CA 1
ATOM 769 C C . LYS A 1 91 ? -5.699 17.547 6.168 1 90.25 91 LYS A C 1
ATOM 771 O O . LYS A 1 91 ? -5.324 18.109 7.203 1 90.25 91 LYS A O 1
ATOM 776 N N . GLY A 1 92 ? -6.801 17.844 5.551 1 92.31 92 GLY A N 1
ATOM 777 C CA . GLY A 1 92 ? -7.637 18.922 6.043 1 92.31 92 GLY A CA 1
ATOM 778 C C . GLY A 1 92 ? -8.336 18.594 7.348 1 92.31 92 GLY A C 1
ATOM 779 O O . GLY A 1 92 ? -8.398 19.422 8.25 1 92.31 92 GLY A O 1
ATOM 780 N N . ALA A 1 93 ? -8.711 17.406 7.461 1 94.06 93 ALA A N 1
ATOM 781 C CA . ALA A 1 93 ? -9.477 16.969 8.625 1 94.06 93 ALA A CA 1
ATOM 782 C C . ALA A 1 93 ? -8.602 16.906 9.867 1 94.06 93 ALA A C 1
ATOM 784 O O . ALA A 1 93 ? -9.094 17.016 10.992 1 94.06 93 ALA A O 1
ATOM 785 N N . ARG A 1 94 ? -7.332 16.797 9.711 1 94.12 94 ARG A N 1
ATOM 786 C CA . ARG A 1 94 ? -6.449 16.641 10.859 1 94.12 94 ARG A CA 1
ATOM 787 C C . ARG A 1 94 ? -5.871 17.984 11.297 1 94.12 94 ARG A C 1
ATOM 789 O O . ARG A 1 94 ? -5.156 18.062 12.305 1 94.12 94 ARG A O 1
ATOM 796 N N . ILE A 1 95 ? -6.18 19.047 10.594 1 91.44 95 ILE A N 1
ATOM 797 C CA . ILE A 1 95 ? -5.668 20.359 10.977 1 91.44 95 ILE A CA 1
ATOM 798 C C . ILE A 1 95 ? -6.035 20.656 12.43 1 91.44 95 ILE A C 1
ATOM 800 O O . ILE A 1 95 ? -5.195 21.109 13.211 1 91.44 95 ILE A O 1
ATOM 804 N N . ARG A 1 96 ? -7.203 20.219 12.797 1 91.31 96 ARG A N 1
ATOM 805 C CA . ARG A 1 96 ? -7.707 20.5 14.141 1 91.31 96 ARG A CA 1
ATOM 806 C C . ARG A 1 96 ? -6.93 19.703 15.188 1 91.31 96 ARG A C 1
ATOM 808 O O . ARG A 1 96 ? -6.969 20.047 16.375 1 91.31 96 ARG A O 1
ATOM 815 N N . PHE A 1 97 ? -6.289 18.688 14.734 1 91.56 97 PHE A N 1
ATOM 816 C CA . PHE A 1 97 ? -5.598 17.828 15.688 1 91.56 97 PHE A CA 1
ATOM 817 C C . PHE A 1 97 ? -4.086 18 15.578 1 91.56 97 PHE A C 1
ATOM 819 O O . PHE A 1 97 ? -3.324 17.141 16.031 1 91.56 97 PHE A O 1
ATOM 826 N N . GLY A 1 98 ? -3.635 19.016 14.867 1 87.94 98 GLY A N 1
ATOM 827 C CA . GLY A 1 98 ? -2.207 19.266 14.75 1 87.94 98 GLY A CA 1
ATOM 828 C C . GLY A 1 98 ? -1.588 18.641 13.516 1 87.94 98 GLY A C 1
ATOM 829 O O . GLY A 1 98 ? -0.363 18.562 13.406 1 87.94 98 GLY A O 1
ATOM 830 N N . GLY A 1 99 ? -2.488 18.109 12.68 1 89.06 99 GLY A N 1
ATOM 831 C CA . GLY A 1 99 ? -2.016 17.516 11.438 1 89.06 99 GLY A CA 1
ATOM 832 C C . GLY A 1 99 ? -2.041 16 11.453 1 89.06 99 GLY A C 1
ATOM 833 O O . GLY A 1 99 ? -2.268 15.383 12.492 1 89.06 99 GLY A O 1
ATOM 834 N N . LEU A 1 100 ? -1.765 15.461 10.32 1 91.94 100 LEU A N 1
ATOM 835 C CA . LEU A 1 100 ? -1.72 14.008 10.18 1 91.94 100 LEU A CA 1
ATOM 836 C C . LEU A 1 100 ? -0.476 13.438 10.844 1 91.94 100 LEU A C 1
ATOM 838 O O . LEU A 1 100 ? 0.647 13.828 10.523 1 91.94 100 LEU A O 1
ATOM 842 N N . SER A 1 101 ? -0.661 12.531 11.75 1 92.88 101 SER A N 1
ATOM 843 C CA . SER A 1 101 ? 0.474 11.938 12.453 1 92.88 101 SER A CA 1
ATOM 844 C C . SER A 1 101 ? 1.176 10.898 11.578 1 92.88 101 SER A C 1
ATOM 846 O O . SER A 1 101 ? 0.549 10.281 10.719 1 92.88 101 SER A O 1
ATOM 848 N N . SER A 1 102 ? 2.441 10.68 11.898 1 95.25 102 SER A N 1
ATOM 849 C CA . SER A 1 102 ? 3.217 9.68 11.172 1 95.25 102 SER A CA 1
ATOM 850 C C . SER A 1 102 ? 2.637 8.281 11.367 1 95.25 102 SER A C 1
ATOM 852 O O . SER A 1 102 ? 2.633 7.473 10.438 1 95.25 102 SER A O 1
ATOM 854 N N . ASN A 1 103 ? 2.133 8.008 12.555 1 94.44 103 ASN A N 1
ATOM 855 C CA . ASN A 1 103 ? 1.551 6.703 12.844 1 94.44 103 ASN A CA 1
ATOM 856 C C . ASN A 1 103 ? 0.326 6.434 11.977 1 94.44 103 ASN A C 1
ATOM 858 O O . ASN A 1 103 ? 0.187 5.344 11.414 1 94.44 103 ASN A O 1
ATOM 862 N N . GLU A 1 104 ? -0.509 7.402 11.938 1 94.88 104 GLU A N 1
ATOM 863 C CA . GLU A 1 104 ? -1.71 7.25 11.117 1 94.88 104 GLU A CA 1
ATOM 864 C C . GLU A 1 104 ? -1.358 7.133 9.641 1 94.88 104 GLU A C 1
ATOM 866 O O . GLU A 1 104 ? -1.954 6.328 8.914 1 94.88 104 GLU A O 1
ATOM 871 N N . TYR A 1 105 ? -0.393 7.914 9.266 1 95.12 105 TYR A N 1
ATOM 872 C CA . TYR A 1 105 ? 0.137 7.883 7.91 1 95.12 105 TYR A CA 1
ATOM 873 C C . TYR A 1 105 ? 0.626 6.484 7.547 1 95.12 105 TYR A C 1
ATOM 875 O O . TYR A 1 105 ? 0.156 5.887 6.578 1 95.12 105 TYR A O 1
ATOM 883 N N . ILE A 1 106 ? 1.412 5.953 8.312 1 96.31 106 ILE A N 1
ATOM 884 C CA . ILE A 1 106 ? 2.002 4.637 8.086 1 96.31 106 ILE A CA 1
ATOM 885 C C . ILE A 1 106 ? 0.92 3.564 8.172 1 96.31 106 ILE A C 1
ATOM 887 O O . ILE A 1 106 ? 0.925 2.605 7.398 1 96.31 106 ILE A O 1
ATOM 891 N N . LEU A 1 107 ? 0.002 3.707 9.078 1 96.38 107 LEU A N 1
ATOM 892 C CA . LEU A 1 107 ? -1.11 2.771 9.188 1 96.38 107 LEU A CA 1
ATOM 893 C C . LEU A 1 107 ? -1.879 2.68 7.875 1 96.38 107 LEU A C 1
ATOM 895 O O . LEU A 1 107 ? -2.193 1.582 7.41 1 96.38 107 LEU A O 1
ATOM 899 N N . HIS A 1 108 ? -2.172 3.816 7.305 1 96.75 108 HIS A N 1
ATOM 900 C CA . HIS A 1 108 ? -2.928 3.832 6.059 1 96.75 108 HIS A CA 1
ATOM 901 C C . HIS A 1 108 ? -2.133 3.193 4.926 1 96.75 108 HIS A C 1
ATOM 903 O O . HIS A 1 108 ? -2.705 2.514 4.066 1 96.75 108 HIS A O 1
ATOM 909 N N . VAL A 1 109 ? -0.851 3.412 4.906 1 96.56 109 VAL A N 1
ATOM 910 C CA . VAL A 1 109 ? 0.005 2.787 3.902 1 96.56 109 VAL A CA 1
ATOM 911 C C . VAL A 1 109 ? -0.05 1.268 4.051 1 96.56 109 VAL A C 1
ATOM 913 O O . VAL A 1 109 ? -0.278 0.549 3.076 1 96.56 109 VAL A O 1
ATOM 916 N N . VAL A 1 110 ? 0.09 0.821 5.258 1 97.19 110 VAL A N 1
ATOM 917 C CA . VAL A 1 110 ? 0.081 -0.614 5.52 1 97.19 110 VAL A CA 1
ATOM 918 C C . VAL A 1 110 ? -1.303 -1.186 5.219 1 97.19 110 VAL A C 1
ATOM 920 O O . VAL A 1 110 ? -1.424 -2.227 4.57 1 97.19 110 VAL A O 1
ATOM 923 N N . LEU A 1 111 ? -2.316 -0.503 5.645 1 98.06 111 LEU A N 1
ATOM 924 C CA . LEU A 1 111 ? -3.695 -0.923 5.422 1 98.06 111 LEU A CA 1
ATOM 925 C C . LEU A 1 111 ? -3.99 -1.054 3.932 1 98.06 111 LEU A C 1
ATOM 927 O O . LEU A 1 111 ? -4.551 -2.061 3.49 1 98.06 111 LEU A O 1
ATOM 931 N N . THR A 1 112 ? -3.609 -0.08 3.232 1 97.56 112 THR A N 1
ATOM 932 C CA . THR A 1 112 ? -3.904 -0.09 1.804 1 97.56 112 THR A CA 1
ATOM 933 C C . THR A 1 112 ? -3.068 -1.147 1.087 1 97.56 112 THR A C 1
ATOM 935 O O . THR A 1 112 ? -3.543 -1.784 0.143 1 97.56 112 THR A O 1
ATOM 938 N N . SER A 1 113 ? -1.856 -1.334 1.531 1 98 113 SER A N 1
ATOM 939 C CA . SER A 1 113 ? -1.016 -2.385 0.968 1 98 113 SER A CA 1
ATOM 940 C C . SER A 1 113 ? -1.62 -3.766 1.209 1 98 113 SER A C 1
ATOM 942 O O . SER A 1 113 ? -1.652 -4.602 0.304 1 98 113 SER A O 1
ATOM 944 N N . LEU A 1 114 ? -2.092 -3.977 2.395 1 98.38 114 LEU A N 1
ATOM 945 C CA . LEU A 1 114 ? -2.752 -5.238 2.721 1 98.38 114 LEU A CA 1
ATOM 946 C C . LEU A 1 114 ? -4.031 -5.41 1.906 1 98.38 114 LEU A C 1
ATOM 948 O O . LEU A 1 114 ? -4.281 -6.484 1.359 1 98.38 114 LEU A O 1
ATOM 952 N N . HIS A 1 115 ? -4.766 -4.359 1.861 1 98.44 115 HIS A N 1
ATOM 953 C CA . HIS A 1 115 ? -6.039 -4.371 1.152 1 98.44 115 HIS A CA 1
ATOM 954 C C . HIS A 1 115 ? -5.848 -4.699 -0.324 1 98.44 115 HIS A C 1
ATOM 956 O O . HIS A 1 115 ? -6.512 -5.59 -0.858 1 98.44 115 HIS A O 1
ATOM 962 N N . SER A 1 116 ? -4.922 -4.039 -0.943 1 97.75 116 SER A N 1
ATOM 963 C CA . SER A 1 116 ? -4.684 -4.258 -2.365 1 97.75 116 SER A CA 1
ATOM 964 C C . SER A 1 116 ? -4.094 -5.641 -2.621 1 97.75 116 SER A C 1
ATOM 966 O O . SER A 1 116 ? -4.453 -6.301 -3.598 1 97.75 116 SER A O 1
ATOM 968 N N . SER A 1 117 ? -3.211 -6.09 -1.752 1 98.19 117 SER A N 1
ATOM 969 C CA . SER A 1 117 ? -2.637 -7.422 -1.894 1 98.19 117 SER A CA 1
ATOM 970 C C . SER A 1 117 ? -3.695 -8.5 -1.707 1 98.19 117 SER A C 1
ATOM 972 O O . SER A 1 117 ? -3.703 -9.5 -2.428 1 98.19 117 SER A O 1
ATOM 974 N N . MET A 1 118 ? -4.555 -8.258 -0.754 1 98.5 118 MET A N 1
ATOM 975 C CA . MET A 1 118 ? -5.656 -9.18 -0.508 1 98.5 118 MET A CA 1
ATOM 976 C C . MET A 1 118 ? -6.539 -9.32 -1.745 1 98.5 118 MET A C 1
ATOM 978 O O . MET A 1 118 ? -6.859 -10.438 -2.162 1 98.5 118 MET A O 1
ATOM 982 N N . LEU A 1 119 ? -6.844 -8.211 -2.305 1 98.25 119 LEU A N 1
ATOM 983 C CA . LEU A 1 119 ? -7.699 -8.203 -3.486 1 98.25 119 LEU A CA 1
ATOM 984 C C . LEU A 1 119 ? -6.984 -8.836 -4.68 1 98.25 119 LEU A C 1
ATOM 986 O O . LEU A 1 119 ? -7.594 -9.57 -5.453 1 98.25 119 LEU A O 1
ATOM 990 N N . LEU A 1 120 ? -5.715 -8.5 -4.773 1 97.88 120 LEU A N 1
ATOM 991 C CA . LEU A 1 120 ? -4.914 -9.078 -5.848 1 97.88 120 LEU A CA 1
ATOM 992 C C . LEU A 1 120 ? -4.887 -10.602 -5.746 1 97.88 120 LEU A C 1
ATOM 994 O O . LEU A 1 120 ? -5.129 -11.297 -6.734 1 97.88 120 LEU A O 1
ATOM 998 N N . LEU A 1 121 ? -4.621 -11.117 -4.578 1 97.94 121 LEU A N 1
ATOM 999 C CA . LEU A 1 121 ? -4.57 -12.562 -4.344 1 97.94 121 LEU A CA 1
ATOM 1000 C C . LEU A 1 121 ? -5.926 -13.203 -4.605 1 97.94 121 LEU A C 1
ATOM 1002 O O . LEU A 1 121 ? -6.004 -14.281 -5.199 1 97.94 121 LEU A O 1
ATOM 1006 N N . TYR A 1 122 ? -6.977 -12.555 -4.219 1 97.62 122 TYR A N 1
ATOM 1007 C CA . TYR A 1 122 ? -8.328 -13.055 -4.465 1 97.62 122 TYR A CA 1
ATOM 1008 C C . TYR A 1 122 ? -8.602 -13.164 -5.961 1 97.62 122 TYR A C 1
ATOM 1010 O O . TYR A 1 122 ? -9.047 -14.211 -6.438 1 97.62 122 TYR A O 1
ATOM 1018 N N . LEU A 1 123 ? -8.273 -12.125 -6.668 1 96.06 123 LEU A N 1
ATOM 1019 C CA . LEU A 1 123 ? -8.539 -12.094 -8.102 1 96.06 123 LEU A CA 1
ATOM 1020 C C . LEU A 1 123 ? -7.75 -13.18 -8.828 1 96.06 123 LEU A C 1
ATOM 1022 O O . LEU A 1 123 ? -8.273 -13.836 -9.727 1 96.06 123 LEU A O 1
ATOM 1026 N N . LEU A 1 124 ? -6.551 -13.383 -8.375 1 95.44 124 LEU A N 1
ATOM 1027 C CA . LEU A 1 124 ? -5.688 -14.367 -9.016 1 95.44 124 LEU A CA 1
ATOM 1028 C C . LEU A 1 124 ? -6.148 -15.789 -8.695 1 95.44 124 LEU A C 1
ATOM 1030 O O . LEU A 1 124 ? -5.836 -16.719 -9.422 1 95.44 124 LEU A O 1
ATOM 1034 N N . SER A 1 125 ? -6.844 -15.961 -7.613 1 94.56 125 SER A N 1
ATOM 1035 C CA . SER A 1 125 ? -7.305 -17.281 -7.195 1 94.56 125 SER A CA 1
ATOM 1036 C C . SER A 1 125 ? -8.523 -17.719 -7.996 1 94.56 125 SER A C 1
ATOM 1038 O O . SER A 1 125 ? -8.875 -18.906 -8 1 94.56 125 SER A O 1
ATOM 1040 N N . LYS A 1 126 ? -9.195 -16.812 -8.664 1 91.81 126 LYS A N 1
ATOM 1041 C CA . LYS A 1 126 ? -10.43 -17.125 -9.383 1 91.81 126 LYS A CA 1
ATOM 1042 C C . LYS A 1 126 ? -10.133 -17.75 -10.75 1 91.81 126 LYS A C 1
ATOM 1044 O O . LYS A 1 126 ? -9.227 -17.297 -11.453 1 91.81 126 LYS A O 1
ATOM 1049 N N . PRO A 1 127 ? -10.812 -18.828 -10.977 1 84.75 127 PRO A N 1
ATOM 1050 C CA . PRO A 1 127 ? -10.609 -19.469 -12.273 1 84.75 127 PRO A CA 1
ATOM 1051 C C . PRO A 1 127 ? -10.961 -18.562 -13.445 1 84.75 127 PRO A C 1
ATOM 1053 O O . PRO A 1 127 ? -11.75 -17.625 -13.297 1 84.75 127 PRO A O 1
ATOM 1056 N N . ASP A 1 128 ? -10.336 -18.891 -14.508 1 77.31 128 ASP A N 1
ATOM 1057 C CA . ASP A 1 128 ? -10.633 -18.156 -15.734 1 77.31 128 ASP A CA 1
ATOM 1058 C C . ASP A 1 128 ? -12.109 -18.266 -16.094 1 77.31 128 ASP A C 1
ATOM 1060 O O . ASP A 1 128 ? -12.727 -19.312 -15.906 1 77.31 128 ASP A O 1
ATOM 1064 N N . GLY A 1 129 ? -12.797 -17.266 -16.547 1 73.81 129 GLY A N 1
ATOM 1065 C CA . GLY A 1 129 ? -14.172 -17.312 -17 1 73.81 129 GLY A CA 1
ATOM 1066 C C . GLY A 1 129 ? -15.172 -16.844 -15.969 1 73.81 129 GLY A C 1
ATOM 1067 O O . GLY A 1 129 ? -16.375 -16.828 -16.219 1 73.81 129 GLY A O 1
ATOM 1068 N N . SER A 1 130 ? -14.609 -16.672 -14.805 1 74.81 130 SER A N 1
ATOM 1069 C CA . SER A 1 130 ? -15.523 -16.203 -13.773 1 74.81 130 SER A CA 1
ATOM 1070 C C . SER A 1 130 ? -16.125 -14.852 -14.148 1 74.81 130 SER A C 1
ATOM 1072 O O . SER A 1 130 ? -17.234 -14.516 -13.703 1 74.81 130 SER A O 1
ATOM 1074 N N . PHE A 1 131 ? -15.312 -14.266 -14.977 1 78.19 131 PHE A N 1
ATOM 1075 C CA . PHE A 1 131 ? -15.789 -12.992 -15.5 1 78.19 131 PHE A CA 1
ATOM 1076 C C . PHE A 1 131 ? -16.703 -13.211 -16.703 1 78.19 131 PHE A C 1
ATOM 1078 O O . PHE A 1 131 ? -16.234 -13.609 -17.781 1 78.19 131 PHE A O 1
ATOM 1085 N N . SER A 1 132 ? -18 -13.336 -16.516 1 79 132 SER A N 1
ATOM 1086 C CA . SER A 1 132 ? -18.953 -13.477 -17.609 1 79 132 SER A CA 1
ATOM 1087 C C . SER A 1 132 ? -20.219 -12.672 -17.344 1 79 132 SER A C 1
ATOM 1089 O O . SER A 1 132 ? -20.531 -12.336 -16.188 1 79 132 SER A O 1
ATOM 1091 N N . LEU A 1 133 ? -20.734 -12.211 -18.312 1 84.5 133 LEU A N 1
ATOM 1092 C CA . LEU A 1 133 ? -22 -11.477 -18.188 1 84.5 133 LEU A CA 1
ATOM 1093 C C . LEU A 1 133 ? -23.188 -12.414 -18.281 1 84.5 133 LEU A C 1
ATOM 1095 O O . LEU A 1 133 ? -24.328 -11.969 -18.484 1 84.5 133 LEU A O 1
ATOM 1099 N N . GLN A 1 134 ? -22.844 -13.648 -18.094 1 84.12 134 GLN A N 1
ATOM 1100 C CA . GLN A 1 134 ? -23.906 -14.656 -18.125 1 84.12 134 GLN A CA 1
ATOM 1101 C C . GLN A 1 134 ? -24.688 -14.672 -16.812 1 84.12 134 GLN A C 1
ATOM 1103 O O . GLN A 1 134 ? -24.469 -13.836 -15.938 1 84.12 134 GLN A O 1
ATOM 1108 N N . THR A 1 135 ? -25.625 -15.523 -16.719 1 88.06 135 THR A N 1
ATOM 1109 C CA . THR A 1 135 ? -26.469 -15.641 -15.531 1 88.06 135 THR A CA 1
ATOM 1110 C C . THR A 1 135 ? -25.609 -15.906 -14.289 1 88.06 135 THR A C 1
ATOM 1112 O O . THR A 1 135 ? -24.625 -16.656 -14.352 1 88.06 135 THR A O 1
ATOM 1115 N N . ALA A 1 136 ? -26.047 -15.391 -13.242 1 89.44 136 ALA A N 1
ATOM 1116 C CA . ALA A 1 136 ? -25.312 -15.453 -11.992 1 89.44 136 ALA A CA 1
ATOM 1117 C C . ALA A 1 136 ? -25.422 -16.828 -11.352 1 89.44 136 ALA A C 1
ATOM 1119 O O . ALA A 1 136 ? -26.5 -17.438 -11.367 1 89.44 136 ALA A O 1
ATOM 1120 N N . GLU A 1 137 ? -24.375 -17.359 -10.914 1 90.69 137 GLU A N 1
ATOM 1121 C CA . GLU A 1 137 ? -24.297 -18.562 -10.094 1 90.69 137 GLU A CA 1
ATOM 1122 C C . GLU A 1 137 ? -23.703 -18.25 -8.719 1 90.69 137 GLU A C 1
ATOM 1124 O O . GLU A 1 137 ? -22.672 -17.578 -8.617 1 90.69 137 GLU A O 1
ATOM 1129 N N . ILE A 1 138 ? -24.391 -18.688 -7.723 1 93.69 138 ILE A N 1
ATOM 1130 C CA . ILE A 1 138 ? -23.969 -18.406 -6.352 1 93.69 138 ILE A CA 1
ATOM 1131 C C . ILE A 1 138 ? -23.844 -19.719 -5.574 1 93.69 138 ILE A C 1
ATOM 1133 O O . ILE A 1 138 ? -24.812 -20.469 -5.48 1 93.69 138 ILE A O 1
ATOM 1137 N N . VAL A 1 139 ? -22.719 -19.984 -5.129 1 92.19 139 VAL A N 1
ATOM 1138 C CA . VAL A 1 139 ? -22.5 -21.125 -4.238 1 92.19 139 VAL A CA 1
ATOM 1139 C C . VAL A 1 139 ? -21.672 -20.688 -3.027 1 92.19 139 VAL A C 1
ATOM 1141 O O . VAL A 1 139 ? -20.969 -19.672 -3.078 1 92.19 139 VAL A O 1
ATOM 1144 N N . PHE A 1 140 ? -21.797 -21.359 -1.946 1 91.75 140 PHE A N 1
ATOM 1145 C CA . PHE A 1 140 ? -20.969 -21.047 -0.785 1 91.75 140 PHE A CA 1
ATOM 1146 C C . PHE A 1 140 ? -19.5 -21.266 -1.1 1 91.75 140 PHE A C 1
ATOM 1148 O O . PHE A 1 140 ? -19.141 -22.188 -1.832 1 91.75 140 PHE A O 1
ATOM 1155 N N . SER A 1 141 ? -18.672 -20.406 -0.484 1 93.25 141 SER A N 1
ATOM 1156 C CA . SER A 1 141 ? -17.219 -20.547 -0.67 1 93.25 141 SER A CA 1
ATOM 1157 C C . SER A 1 141 ? -16.688 -21.781 0.052 1 93.25 141 SER A C 1
ATOM 1159 O O . SER A 1 141 ? -17.453 -22.5 0.715 1 93.25 141 SER A O 1
ATOM 1161 N N . ASN A 1 142 ? -15.445 -22.047 -0.184 1 92 142 ASN A N 1
ATOM 1162 C CA . ASN A 1 142 ? -14.836 -23.172 0.517 1 92 142 ASN A CA 1
ATOM 1163 C C . ASN A 1 142 ? -14.898 -23 2.029 1 92 142 ASN A C 1
ATOM 1165 O O . ASN A 1 142 ? -15.195 -21.906 2.516 1 92 142 ASN A O 1
ATOM 1169 N N . SER A 1 143 ? -14.617 -24 2.701 1 91.94 143 SER A N 1
ATOM 1170 C CA . SER A 1 143 ? -14.859 -24.062 4.141 1 91.94 143 SER A CA 1
ATOM 1171 C C . SER A 1 143 ? -14.078 -22.969 4.867 1 91.94 143 SER A C 1
ATOM 1173 O O . SER A 1 143 ? -14.625 -22.281 5.73 1 91.94 143 SER A O 1
ATOM 1175 N N . LEU A 1 144 ? -12.859 -22.75 4.547 1 95.44 144 LEU A N 1
ATOM 1176 C CA . LEU A 1 144 ? -12.047 -21.766 5.258 1 95.44 144 LEU A CA 1
ATOM 1177 C C . LEU A 1 144 ? -12.523 -20.344 4.965 1 95.44 144 LEU A C 1
ATOM 1179 O O . LEU A 1 144 ? -12.625 -19.516 5.875 1 95.44 144 LEU A O 1
ATOM 1183 N N . ALA A 1 145 ? -12.797 -20.062 3.73 1 96.88 145 ALA A N 1
ATOM 1184 C CA . ALA A 1 145 ? -13.281 -18.734 3.338 1 96.88 145 ALA A CA 1
ATOM 1185 C C . ALA A 1 145 ? -14.625 -18.438 3.982 1 96.88 145 ALA A C 1
ATOM 1187 O O . ALA A 1 145 ? -14.844 -17.328 4.492 1 96.88 145 ALA A O 1
ATOM 1188 N N . TYR A 1 146 ? -15.461 -19.406 3.961 1 96.94 146 TYR A N 1
ATOM 1189 C CA . TYR A 1 146 ? -16.766 -19.266 4.605 1 96.94 146 TYR A CA 1
ATOM 1190 C C . TYR A 1 146 ? -16.609 -18.953 6.09 1 96.94 146 TYR A C 1
ATOM 1192 O O . TYR A 1 146 ? -17.234 -18.031 6.609 1 96.94 146 TYR A O 1
ATOM 1200 N N . LEU A 1 147 ? -15.742 -19.703 6.711 1 97.62 147 LEU A N 1
ATOM 1201 C CA . LEU A 1 147 ? -15.523 -19.531 8.148 1 97.62 147 LEU A CA 1
ATOM 1202 C C . LEU A 1 147 ? -14.992 -18.141 8.469 1 97.62 147 LEU A C 1
ATOM 1204 O O . LEU A 1 147 ? -15.469 -17.5 9.398 1 97.62 147 LEU A O 1
ATOM 1208 N N . VAL A 1 148 ? -14.031 -17.656 7.727 1 98.31 148 VAL A N 1
ATOM 1209 C CA . VAL A 1 148 ? -13.445 -16.344 7.965 1 98.31 148 VAL A CA 1
ATOM 1210 C C . VAL A 1 148 ? -14.5 -15.258 7.727 1 98.31 148 VAL A C 1
ATOM 1212 O O . VAL A 1 148 ? -14.672 -14.367 8.562 1 98.31 148 VAL A O 1
ATOM 1215 N N . ALA A 1 149 ? -15.234 -15.398 6.656 1 98.19 149 ALA A N 1
ATOM 1216 C CA . ALA A 1 149 ? -16.203 -14.375 6.273 1 98.19 149 ALA A CA 1
ATOM 1217 C C . ALA A 1 149 ? -17.344 -14.305 7.273 1 98.19 149 ALA A C 1
ATOM 1219 O O . ALA A 1 149 ? -17.75 -13.219 7.703 1 98.19 149 ALA A O 1
ATOM 1220 N N . ILE A 1 150 ? -17.859 -15.477 7.688 1 97.75 150 ILE A N 1
ATOM 1221 C CA . ILE A 1 150 ? -19.031 -15.5 8.555 1 97.75 150 ILE A CA 1
ATOM 1222 C C . ILE A 1 150 ? -18.672 -14.977 9.938 1 97.75 150 ILE A C 1
ATOM 1224 O O . ILE A 1 150 ? -19.516 -14.438 10.648 1 97.75 150 ILE A O 1
ATOM 1228 N N . ASN A 1 151 ? -17.422 -15.102 10.336 1 98.44 151 ASN A N 1
ATOM 1229 C CA . ASN A 1 151 ? -16.984 -14.602 11.633 1 98.44 151 ASN A CA 1
ATOM 1230 C C . ASN A 1 151 ? -16.688 -13.109 11.594 1 98.44 151 ASN A C 1
ATOM 1232 O O . ASN A 1 151 ? -16.797 -12.414 12.602 1 98.44 151 ASN A O 1
ATOM 1236 N N . LEU A 1 152 ? -16.297 -12.594 10.445 1 98.5 152 LEU A N 1
ATOM 1237 C CA . LEU A 1 152 ? -16 -11.172 10.297 1 98.5 152 LEU A CA 1
ATOM 1238 C C . LEU A 1 152 ? -17.281 -10.375 10.07 1 98.5 152 LEU A C 1
ATOM 1240 O O . LEU A 1 152 ? -17.359 -9.203 10.438 1 98.5 152 LEU A O 1
ATOM 1244 N N . LEU A 1 153 ? -18.281 -11.008 9.594 1 98.44 153 LEU A N 1
ATOM 1245 C CA . LEU A 1 153 ? -19.469 -10.336 9.07 1 98.44 153 LEU A CA 1
ATOM 1246 C C . LEU A 1 153 ? -20.219 -9.625 10.18 1 98.44 153 LEU A C 1
ATOM 1248 O O . LEU A 1 153 ? -20.594 -8.453 10.031 1 98.44 153 LEU A O 1
ATOM 1252 N N . PRO A 1 154 ? -20.469 -10.242 11.359 1 98.31 154 PRO A N 1
ATOM 1253 C CA . PRO A 1 154 ? -21.188 -9.531 12.414 1 98.31 154 PRO A CA 1
ATOM 1254 C C . PRO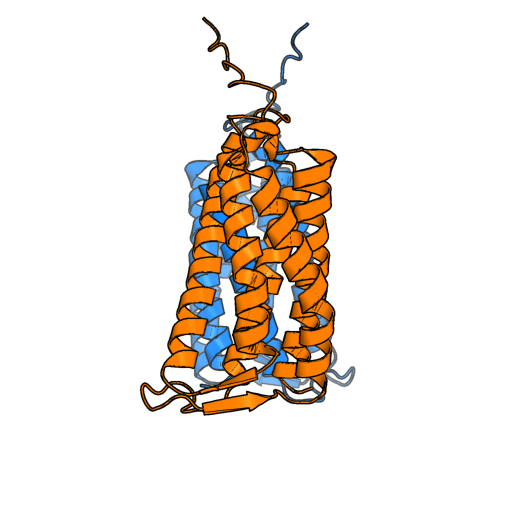 A 1 154 ? -20.484 -8.242 12.852 1 98.31 154 PRO A C 1
ATOM 1256 O O . PRO A 1 154 ? -21.141 -7.211 13.023 1 98.31 154 PRO A O 1
ATOM 1259 N N . GLY A 1 155 ? -19.188 -8.328 13.023 1 98.06 155 GLY A N 1
ATOM 1260 C CA . GLY A 1 155 ? -18.438 -7.133 13.367 1 98.06 155 GLY A CA 1
ATOM 1261 C C . GLY A 1 155 ? -18.516 -6.051 12.305 1 98.06 155 GLY A C 1
ATOM 1262 O O . GLY A 1 155 ? -18.656 -4.871 12.625 1 98.06 155 GLY A O 1
ATOM 1263 N N . ALA A 1 156 ? -18.422 -6.469 11.078 1 98.44 156 ALA A N 1
ATOM 1264 C CA . ALA A 1 156 ? -18.5 -5.523 9.961 1 98.44 156 ALA A CA 1
ATOM 1265 C C . ALA A 1 156 ? -19.844 -4.809 9.93 1 98.44 156 ALA A C 1
ATOM 1267 O O . ALA A 1 156 ? -19.906 -3.594 9.719 1 98.44 156 ALA A O 1
ATOM 1268 N N . ILE A 1 157 ? -20.891 -5.559 10.125 1 98.56 157 ILE A N 1
ATOM 1269 C CA . ILE A 1 157 ? -22.234 -4.992 10.109 1 98.56 157 ILE A CA 1
ATOM 1270 C C . ILE A 1 157 ? -22.391 -4.035 11.289 1 98.56 157 ILE A C 1
ATOM 1272 O O . ILE A 1 157 ? -22.938 -2.939 11.133 1 98.56 157 ILE A O 1
ATOM 1276 N N . LEU A 1 158 ? -21.891 -4.445 12.414 1 98.38 158 LEU A N 1
ATOM 1277 C CA . LEU A 1 158 ? -21.984 -3.607 13.602 1 98.38 158 LEU A CA 1
ATOM 1278 C C . LEU A 1 158 ? -21.25 -2.291 13.406 1 98.38 158 LEU A C 1
ATOM 1280 O O . LEU A 1 158 ? -21.766 -1.223 13.727 1 98.38 158 LEU A O 1
ATOM 1284 N N . ILE A 1 159 ? -20.109 -2.342 12.859 1 98.31 159 ILE A N 1
ATOM 1285 C CA . ILE A 1 159 ? -19.281 -1.152 12.656 1 98.31 159 ILE A CA 1
ATOM 1286 C C . ILE A 1 159 ? -19.938 -0.246 11.617 1 98.31 159 ILE A C 1
ATOM 1288 O O . ILE A 1 159 ? -19.969 0.976 11.781 1 98.31 159 ILE A O 1
ATOM 1292 N N . ALA A 1 160 ? -20.484 -0.816 10.602 1 98.44 160 ALA A N 1
ATOM 1293 C CA . ALA A 1 160 ? -21.188 -0.042 9.578 1 98.44 160 ALA A CA 1
ATOM 1294 C C . ALA A 1 160 ? -22.391 0.693 10.18 1 98.44 160 ALA A C 1
ATOM 1296 O O . ALA A 1 160 ? -22.578 1.886 9.93 1 98.44 160 ALA A O 1
ATOM 1297 N N . THR A 1 161 ? -23.125 -0.012 10.977 1 98.44 161 THR A N 1
ATOM 1298 C CA . THR A 1 161 ? -24.297 0.58 11.602 1 98.44 161 THR A CA 1
ATOM 1299 C C . THR A 1 161 ? -23.906 1.709 12.547 1 98.44 161 THR A C 1
ATOM 1301 O O . THR A 1 161 ? -24.531 2.771 12.555 1 98.44 161 THR A O 1
ATOM 1304 N N . LEU A 1 162 ? -22.875 1.445 13.289 1 98.25 162 LEU A N 1
ATOM 1305 C CA . LEU A 1 162 ? -22.391 2.457 14.219 1 98.25 162 LEU A CA 1
ATOM 1306 C C . LEU A 1 162 ? -21.953 3.711 13.477 1 98.25 162 LEU A C 1
ATOM 1308 O O . LEU A 1 162 ? -22.312 4.828 13.859 1 98.25 162 LEU A O 1
ATOM 1312 N N . HIS A 1 163 ? -21.25 3.561 12.438 1 98.5 163 HIS A N 1
ATOM 1313 C CA . HIS A 1 163 ? -20.781 4.695 11.648 1 98.5 163 HIS A CA 1
ATOM 1314 C C . HIS A 1 163 ? -21.953 5.453 11.031 1 98.5 163 HIS A C 1
ATOM 1316 O O . HIS A 1 163 ? -21.953 6.688 11 1 98.5 163 HIS A O 1
ATOM 1322 N N . LEU A 1 164 ? -22.906 4.691 10.562 1 98.19 164 LEU A N 1
ATOM 1323 C CA . LEU A 1 164 ? -24.094 5.309 9.977 1 98.19 164 LEU A CA 1
ATOM 1324 C C . LEU A 1 164 ? -24.844 6.133 11.016 1 98.19 164 LEU A C 1
ATOM 1326 O O . LEU A 1 164 ? -25.25 7.266 10.742 1 98.19 164 LEU A O 1
ATOM 1330 N N . ALA A 1 165 ? -24.969 5.605 12.156 1 98.12 165 ALA A N 1
ATOM 1331 C CA . ALA A 1 165 ? -25.672 6.289 13.242 1 98.12 165 ALA A CA 1
ATOM 1332 C C . ALA A 1 165 ? -24.953 7.586 13.625 1 98.12 165 ALA A C 1
ATOM 1334 O O . ALA A 1 165 ? -25.609 8.609 13.844 1 98.12 165 ALA A O 1
ATOM 1335 N N . LEU A 1 166 ? -23.703 7.559 13.586 1 97.88 166 LEU A N 1
ATOM 1336 C CA . LEU A 1 166 ? -22.906 8.688 14.062 1 97.88 166 LEU A CA 1
ATOM 1337 C C . LEU A 1 166 ? -22.828 9.781 13.008 1 97.88 166 LEU A C 1
ATOM 1339 O O . LEU A 1 166 ? -22.266 10.852 13.258 1 97.88 166 LEU A O 1
ATOM 1343 N N . CYS A 1 167 ? -23.406 9.523 11.891 1 96.88 167 CYS A N 1
ATOM 1344 C CA . CYS A 1 167 ? -23.516 10.57 10.883 1 96.88 167 CYS A CA 1
ATOM 1345 C C . CYS A 1 167 ? -24.641 11.539 11.227 1 96.88 167 CYS A C 1
ATOM 1347 O O . CYS A 1 167 ? -24.688 12.656 10.703 1 96.88 167 CYS A O 1
ATOM 1349 N N . HIS A 1 168 ? -25.5 11.148 12.07 1 96.25 168 HIS A N 1
ATOM 1350 C CA . HIS A 1 168 ? -26.641 11.992 12.438 1 96.25 168 HIS A CA 1
ATOM 1351 C C . HIS A 1 168 ? -26.172 13.266 13.125 1 96.25 168 HIS A C 1
ATOM 1353 O O . HIS A 1 168 ? -25.297 13.227 14 1 96.25 168 HIS A O 1
ATOM 1359 N N . PRO A 1 169 ? -26.812 14.406 12.797 1 94.38 169 PRO A N 1
ATOM 1360 C CA . PRO A 1 169 ? -26.391 15.703 13.336 1 94.38 169 PRO A CA 1
ATOM 1361 C C . PRO A 1 169 ? -26.562 15.797 14.852 1 94.38 169 PRO A C 1
ATOM 1363 O O . PRO A 1 169 ? -25.984 16.672 15.492 1 94.38 169 PRO A O 1
ATOM 1366 N N . PHE A 1 170 ? -27.297 14.906 15.367 1 94.44 170 PHE A N 1
ATOM 1367 C CA . PHE A 1 170 ? -27.516 14.844 16.812 1 94.44 170 PHE A CA 1
ATOM 1368 C C . PHE A 1 170 ? -26.172 14.719 17.547 1 94.44 170 PHE A C 1
ATOM 1370 O O . PHE A 1 170 ? -26.016 15.242 18.641 1 94.44 170 PHE A O 1
ATOM 1377 N N . PHE A 1 171 ? -25.219 14.109 16.953 1 95.19 171 PHE A N 1
ATOM 1378 C CA . PHE A 1 171 ? -23.953 13.82 17.609 1 95.19 171 PHE A CA 1
ATOM 1379 C C . PHE A 1 171 ? -22.922 14.898 17.297 1 95.19 171 PHE A C 1
ATOM 1381 O O . PHE A 1 171 ? -21.812 14.875 17.812 1 95.19 171 PHE A O 1
ATOM 1388 N N . ARG A 1 172 ? -23.344 15.898 16.5 1 92.88 172 ARG A N 1
ATOM 1389 C CA . ARG A 1 172 ? -22.453 16.984 16.109 1 92.88 172 ARG A CA 1
ATOM 1390 C C . ARG A 1 172 ? -22.391 18.047 17.203 1 92.88 172 ARG A C 1
ATOM 1392 O O . ARG A 1 172 ? -23.438 18.531 17.672 1 92.88 172 ARG A O 1
ATOM 1399 N N . ARG A 1 173 ? -21.25 18.406 17.719 1 86.5 173 ARG A N 1
ATOM 1400 C CA . ARG A 1 173 ? -21.141 19.344 18.828 1 86.5 173 ARG A CA 1
ATOM 1401 C C . ARG A 1 173 ? -20.578 20.688 18.359 1 86.5 173 ARG A C 1
ATOM 1403 O O . ARG A 1 173 ? -20.984 21.734 18.828 1 86.5 173 ARG A O 1
ATOM 1410 N N . GLU A 1 174 ? -19.438 20.672 17.562 1 79.38 174 GLU A N 1
ATOM 1411 C CA . GLU A 1 174 ? -18.703 21.906 17.281 1 79.38 174 GLU A CA 1
ATOM 1412 C C . GLU A 1 174 ? -18.797 22.266 15.797 1 79.38 174 GLU A C 1
ATOM 1414 O O . GLU A 1 174 ? -18.609 21.406 14.922 1 79.38 174 GLU A O 1
ATOM 1419 N N . LYS A 1 175 ? -19.141 23.547 15.758 1 70.75 175 LYS A N 1
ATOM 1420 C CA . LYS A 1 175 ? -19.125 24.078 14.406 1 70.75 175 LYS A CA 1
ATOM 1421 C C . LYS A 1 175 ? -17.703 24.312 13.922 1 70.75 175 LYS A C 1
ATOM 1423 O O . LYS A 1 175 ? -16.734 24.109 14.68 1 70.75 175 LYS A O 1
ATOM 1428 N N . THR A 1 176 ? -17.391 24.797 12.789 1 65.06 176 THR A N 1
ATOM 1429 C CA . THR A 1 176 ? -16.141 24.953 12.047 1 65.06 176 THR A CA 1
ATOM 1430 C C . THR A 1 176 ? -15.141 25.781 12.844 1 65.06 176 THR A C 1
ATOM 1432 O O . THR A 1 176 ? -15.516 26.75 13.492 1 65.06 176 THR A O 1
ATOM 1435 N N . VAL A 1 177 ? -14.078 25.141 13.281 1 59.62 177 VAL A N 1
ATOM 1436 C CA . VAL A 1 177 ? -13.008 25.953 13.852 1 59.62 177 VAL A CA 1
ATOM 1437 C C . VAL A 1 177 ? -12.562 27 12.836 1 59.62 177 VAL A C 1
ATOM 1439 O O . VAL A 1 177 ? -12.219 26.672 11.695 1 59.62 177 VAL A O 1
ATOM 1442 N N . ARG A 1 178 ? -12.852 28.312 12.898 1 49.97 178 ARG A N 1
ATOM 1443 C CA . ARG A 1 178 ? -12.398 29.438 12.094 1 49.97 178 ARG A CA 1
ATOM 1444 C C . ARG A 1 178 ? -10.883 29.594 12.164 1 49.97 178 ARG A C 1
ATOM 1446 O O . ARG A 1 178 ? -10.312 29.719 13.25 1 49.97 178 ARG A O 1
ATOM 1453 N N . THR A 1 179 ? -10.133 28.875 11.312 1 48.5 179 THR A N 1
ATOM 1454 C CA . THR A 1 179 ? -8.719 29.234 11.211 1 48.5 179 THR A CA 1
ATOM 1455 C C . THR A 1 179 ? -8.57 30.75 11.117 1 48.5 179 THR A C 1
ATOM 1457 O O . THR A 1 179 ? -9.094 31.391 10.188 1 48.5 179 THR A O 1
ATOM 1460 N N . ILE A 1 180 ? -8.359 31.547 12.125 1 40.28 180 ILE A N 1
ATOM 1461 C CA . ILE A 1 180 ? -8.008 32.969 12.109 1 40.28 180 ILE A CA 1
ATOM 1462 C C . ILE A 1 180 ? -6.785 33.156 11.219 1 40.28 180 ILE A C 1
ATOM 1464 O O . ILE A 1 180 ? -5.707 32.625 11.492 1 40.28 180 ILE A O 1
ATOM 1468 N N . SER A 1 181 ? -6.891 33.375 9.883 1 41.22 181 SER A N 1
ATOM 1469 C CA . SER A 1 181 ? -5.809 33.906 9.07 1 41.22 181 SER A CA 1
ATOM 1470 C C . SER A 1 181 ? -5.062 35 9.812 1 41.22 181 SER A C 1
ATOM 1472 O O . SER A 1 181 ? -5.684 35.875 10.414 1 41.22 181 SER A O 1
ATOM 1474 N N . PRO A 1 182 ? -3.748 34.75 10.203 1 37.75 182 PRO A N 1
ATOM 1475 C CA . PRO A 1 182 ? -3.145 35.938 10.781 1 37.75 182 PRO A CA 1
ATOM 1476 C C . PRO A 1 182 ? -3.443 37.188 9.969 1 37.75 182 PRO A C 1
ATOM 1478 O O . PRO A 1 182 ? -3.471 37.156 8.734 1 37.75 182 PRO A O 1
ATOM 1481 N N . MET A 1 183 ? -4.168 38.156 10.484 1 29.94 183 MET A N 1
ATOM 1482 C CA . MET A 1 183 ? -4.152 39.5 9.875 1 29.94 183 MET A CA 1
ATOM 1483 C C . MET A 1 183 ? -2.723 40 9.688 1 29.94 183 MET A C 1
ATOM 1485 O O . MET A 1 183 ? -1.878 39.812 10.562 1 29.94 183 MET A O 1
ATOM 1489 N N . MET B 1 1 ? -1.775 -15.266 -17.375 1 66.62 1 MET B N 1
ATOM 1490 C CA . MET B 1 1 ? -0.505 -14.57 -17.188 1 66.62 1 MET B CA 1
ATOM 1491 C C . MET B 1 1 ? 0.243 -15.133 -15.977 1 66.62 1 MET B C 1
ATOM 1493 O O . MET B 1 1 ? -0.369 -15.461 -14.961 1 66.62 1 MET B O 1
ATOM 1497 N N . ASN B 1 2 ? 1.591 -15.352 -16.203 1 90.5 2 ASN B N 1
ATOM 1498 C CA . ASN B 1 2 ? 2.463 -15.891 -15.156 1 90.5 2 ASN B CA 1
ATOM 1499 C C . ASN B 1 2 ? 2.703 -14.875 -14.047 1 90.5 2 ASN B C 1
ATOM 1501 O O . ASN B 1 2 ? 2.641 -13.664 -14.281 1 90.5 2 ASN B O 1
ATOM 1505 N N . LEU B 1 3 ? 2.668 -15.289 -12.812 1 95.12 3 LEU B N 1
ATOM 1506 C CA . LEU B 1 3 ? 2.832 -14.438 -11.633 1 95.12 3 LEU B CA 1
ATOM 1507 C C . LEU B 1 3 ? 4.059 -13.539 -11.773 1 95.12 3 LEU B C 1
ATOM 1509 O O . LEU B 1 3 ? 4.031 -12.383 -11.367 1 95.12 3 LEU B O 1
ATOM 1513 N N . LEU B 1 4 ? 5.113 -14.047 -12.328 1 96.44 4 LEU B N 1
ATOM 1514 C CA . LEU B 1 4 ? 6.32 -13.25 -12.523 1 96.44 4 LEU B CA 1
ATOM 1515 C C . LEU B 1 4 ? 6.082 -12.133 -13.531 1 96.44 4 LEU B C 1
ATOM 1517 O O . LEU B 1 4 ? 6.543 -11.008 -13.336 1 96.44 4 LEU B O 1
ATOM 1521 N N . ASP B 1 5 ? 5.383 -12.43 -14.586 1 97.38 5 ASP B N 1
ATOM 1522 C CA . ASP B 1 5 ? 5.062 -11.406 -15.586 1 97.38 5 ASP B CA 1
ATOM 1523 C C . ASP B 1 5 ? 4.242 -10.281 -14.969 1 97.38 5 ASP B C 1
ATOM 1525 O O . ASP B 1 5 ? 4.473 -9.102 -15.258 1 97.38 5 ASP B O 1
ATOM 1529 N N . LEU B 1 6 ? 3.291 -10.727 -14.18 1 97.38 6 LEU B N 1
ATOM 1530 C CA . LEU B 1 6 ? 2.49 -9.719 -13.5 1 97.38 6 LEU B CA 1
ATOM 1531 C C . LEU B 1 6 ? 3.352 -8.898 -12.547 1 97.38 6 LEU B C 1
ATOM 1533 O O . LEU B 1 6 ? 3.186 -7.676 -12.445 1 97.38 6 LEU B O 1
ATOM 1537 N N . SER B 1 7 ? 4.238 -9.508 -11.82 1 98.31 7 SER B N 1
ATOM 1538 C CA . SER B 1 7 ? 5.184 -8.82 -10.953 1 98.31 7 SER B CA 1
ATOM 1539 C C . SER B 1 7 ? 5.996 -7.785 -11.734 1 98.31 7 SER B C 1
ATOM 1541 O O . SER B 1 7 ? 6.258 -6.691 -11.227 1 98.31 7 SER B O 1
ATOM 1543 N N . LEU B 1 8 ? 6.34 -8.109 -12.953 1 98.56 8 LEU B N 1
ATOM 1544 C CA . LEU B 1 8 ? 7.121 -7.199 -13.789 1 98.56 8 LEU B CA 1
ATOM 1545 C C . LEU B 1 8 ? 6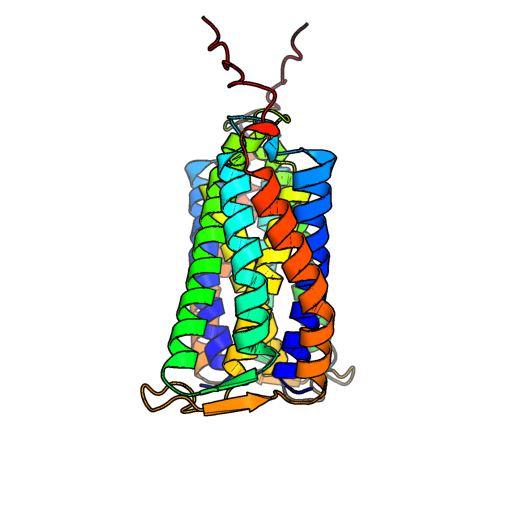.297 -5.977 -14.18 1 98.56 8 LEU B C 1
ATOM 1547 O O . LEU B 1 8 ? 6.832 -4.867 -14.273 1 98.56 8 LEU B O 1
ATOM 1551 N N . VAL B 1 9 ? 5.043 -6.211 -14.406 1 98.44 9 VAL B N 1
ATOM 1552 C CA . VAL B 1 9 ? 4.168 -5.078 -14.688 1 98.44 9 VAL B CA 1
ATOM 1553 C C . VAL B 1 9 ? 4.156 -4.125 -13.492 1 98.44 9 VAL B C 1
ATOM 1555 O O . VAL B 1 9 ? 4.32 -2.914 -13.656 1 98.44 9 VAL B O 1
ATOM 1558 N N . PHE B 1 10 ? 3.955 -4.664 -12.297 1 98.69 10 PHE B N 1
ATOM 1559 C CA . PHE B 1 10 ? 3.963 -3.859 -11.078 1 98.69 10 PHE B CA 1
ATOM 1560 C C . PHE B 1 10 ? 5.312 -3.178 -10.891 1 98.69 10 PHE B C 1
ATOM 1562 O O . PHE B 1 10 ? 5.379 -2.023 -10.461 1 98.69 10 PHE B O 1
ATOM 1569 N N . LEU B 1 11 ? 6.418 -3.887 -11.219 1 98.75 11 LEU B N 1
ATOM 1570 C CA . LEU B 1 11 ? 7.766 -3.342 -11.102 1 98.75 11 LEU B CA 1
ATOM 1571 C C . LEU B 1 11 ? 7.938 -2.111 -11.992 1 98.75 11 LEU B C 1
ATOM 1573 O O . LEU B 1 11 ? 8.484 -1.098 -11.555 1 98.75 11 LEU B O 1
ATOM 1577 N N . VAL B 1 12 ? 7.43 -2.186 -13.156 1 98.69 12 VAL B N 1
ATOM 1578 C CA . VAL B 1 12 ? 7.594 -1.09 -14.109 1 98.69 12 VAL B CA 1
ATOM 1579 C C . VAL B 1 12 ? 6.797 0.125 -13.633 1 98.69 12 VAL B C 1
ATOM 1581 O O . VAL B 1 12 ? 7.312 1.245 -13.625 1 98.69 12 VAL B O 1
ATOM 1584 N N . VAL B 1 13 ? 5.562 -0.067 -13.195 1 98.69 13 VAL B N 1
ATOM 1585 C CA . VAL B 1 13 ? 4.73 1.033 -12.719 1 98.69 13 VAL B CA 1
ATOM 1586 C C . VAL B 1 13 ? 5.328 1.617 -11.445 1 98.69 13 VAL B C 1
ATOM 1588 O O . VAL B 1 13 ? 5.418 2.838 -11.289 1 98.69 13 VAL B O 1
ATOM 1591 N N . PHE B 1 14 ? 5.781 0.752 -10.547 1 98.62 14 PHE B N 1
ATOM 1592 C CA . PHE B 1 14 ? 6.43 1.18 -9.312 1 98.62 14 PHE B CA 1
ATOM 1593 C C . PHE B 1 14 ? 7.652 2.037 -9.617 1 98.62 14 PHE B C 1
ATOM 1595 O O . PHE B 1 14 ? 7.844 3.092 -9.008 1 98.62 14 PHE B O 1
ATOM 1602 N N . SER B 1 15 ? 8.438 1.558 -10.57 1 98.38 15 SER B N 1
ATOM 1603 C CA . SER B 1 15 ? 9.672 2.262 -10.891 1 98.38 15 SER B CA 1
ATOM 1604 C C . SER B 1 15 ? 9.391 3.645 -11.469 1 98.38 15 SER B C 1
ATOM 1606 O O . SER B 1 15 ? 10.109 4.605 -11.172 1 98.38 15 SER B O 1
ATOM 1608 N N . GLY B 1 16 ? 8.383 3.734 -12.289 1 97.81 16 GLY B N 1
ATOM 1609 C CA . GLY B 1 16 ? 8 5.035 -12.82 1 97.81 16 GLY B CA 1
ATOM 1610 C C . GLY B 1 16 ? 7.578 6.016 -11.742 1 97.81 16 GLY B C 1
ATOM 1611 O O . GLY B 1 16 ? 8.008 7.172 -11.742 1 97.81 16 GLY B O 1
ATOM 1612 N N . LEU B 1 17 ? 6.738 5.586 -10.797 1 97.94 17 LEU B N 1
ATOM 1613 C CA . LEU B 1 17 ? 6.27 6.445 -9.719 1 97.94 17 LEU B CA 1
ATOM 1614 C C . LEU B 1 17 ? 7.398 6.762 -8.742 1 97.94 17 LEU B C 1
ATOM 1616 O O . LEU B 1 17 ? 7.453 7.855 -8.18 1 97.94 17 LEU B O 1
ATOM 1620 N N . ALA B 1 18 ? 8.25 5.738 -8.586 1 97.75 18 ALA B N 1
ATOM 1621 C CA . ALA B 1 18 ? 9.406 5.961 -7.727 1 97.75 18 ALA B CA 1
ATOM 1622 C C . ALA B 1 18 ? 10.328 7.027 -8.312 1 97.75 18 ALA B C 1
ATOM 1624 O O . ALA B 1 18 ? 10.914 7.824 -7.574 1 97.75 18 ALA B O 1
ATOM 1625 N N . PHE B 1 19 ? 10.469 6.996 -9.609 1 96.44 19 PHE B N 1
ATOM 1626 C CA . PHE B 1 19 ? 11.219 8.039 -10.297 1 96.44 19 PHE B CA 1
ATOM 1627 C C . PHE B 1 19 ? 10.602 9.406 -10.047 1 96.44 19 PHE B C 1
ATOM 1629 O O . PHE B 1 19 ? 11.312 10.367 -9.734 1 96.44 19 PHE B O 1
ATOM 1636 N N . TRP B 1 20 ? 9.312 9.516 -10.125 1 96.81 20 TRP B N 1
ATOM 1637 C CA . TRP B 1 20 ? 8.609 10.766 -9.875 1 96.81 20 TRP B CA 1
ATOM 1638 C C . TRP B 1 20 ? 8.859 11.258 -8.453 1 96.81 20 TRP B C 1
ATOM 1640 O O . TRP B 1 20 ? 9.172 12.43 -8.242 1 96.81 20 TRP B O 1
ATOM 1650 N N . ASP B 1 21 ? 8.797 10.383 -7.516 1 97.25 21 ASP B N 1
ATOM 1651 C CA . ASP B 1 21 ? 8.992 10.734 -6.113 1 97.25 21 ASP B CA 1
ATOM 1652 C C . ASP B 1 21 ? 10.438 11.156 -5.852 1 97.25 21 ASP B C 1
ATOM 1654 O O . ASP B 1 21 ? 10.688 12.219 -5.285 1 97.25 21 ASP B O 1
ATOM 1658 N N . GLY B 1 22 ? 11.328 10.359 -6.332 1 95.94 22 GLY B N 1
ATOM 1659 C CA . GLY B 1 22 ? 12.734 10.547 -6.008 1 95.94 22 GLY B CA 1
ATOM 1660 C C . GLY B 1 22 ? 13.367 11.703 -6.762 1 95.94 22 GLY B C 1
ATOM 1661 O O . GLY B 1 22 ? 14.211 12.414 -6.215 1 95.94 22 GLY B O 1
ATOM 1662 N N . ILE B 1 23 ? 12.953 11.883 -7.973 1 97 23 ILE B N 1
ATOM 1663 C CA . ILE B 1 23 ? 13.602 12.898 -8.789 1 97 23 ILE B CA 1
ATOM 1664 C C . ILE B 1 23 ? 12.773 14.18 -8.781 1 97 23 ILE B C 1
ATOM 1666 O O . ILE B 1 23 ? 13.258 15.234 -8.367 1 97 23 ILE B O 1
ATOM 1670 N N . VAL B 1 24 ? 11.562 14.094 -9.102 1 97.12 24 VAL B N 1
ATOM 1671 C CA . VAL B 1 24 ? 10.742 15.297 -9.25 1 97.12 24 VAL B CA 1
ATOM 1672 C C . VAL B 1 24 ? 10.461 15.898 -7.879 1 97.12 24 VAL B C 1
ATOM 1674 O O . VAL B 1 24 ? 10.719 17.078 -7.648 1 97.12 24 VAL B O 1
ATOM 1677 N N . LEU B 1 25 ? 10.008 15.172 -6.965 1 96.44 25 LEU B N 1
ATOM 1678 C CA . LEU B 1 25 ? 9.633 15.734 -5.672 1 96.44 25 LEU B CA 1
ATOM 1679 C C . LEU B 1 25 ? 10.867 15.977 -4.809 1 96.44 25 LEU B C 1
ATOM 1681 O O . LEU B 1 25 ? 11.094 17.109 -4.352 1 96.44 25 LEU B O 1
ATOM 1685 N N . HIS B 1 26 ? 11.727 15.023 -4.648 1 96.38 26 HIS B N 1
ATOM 1686 C CA . HIS B 1 26 ? 12.797 15.102 -3.658 1 96.38 26 HIS B CA 1
ATOM 1687 C C . HIS B 1 26 ? 13.953 15.953 -4.16 1 96.38 26 HIS B C 1
ATOM 1689 O O . HIS B 1 26 ? 14.555 16.703 -3.391 1 96.38 26 HIS B O 1
ATOM 1695 N N . LEU B 1 27 ? 14.25 15.891 -5.484 1 96.69 27 LEU B N 1
ATOM 1696 C CA . LEU B 1 27 ? 15.469 16.547 -5.961 1 96.69 27 LEU B CA 1
ATOM 1697 C C . LEU B 1 27 ? 15.133 17.859 -6.664 1 96.69 27 LEU B C 1
ATOM 1699 O O . LEU B 1 27 ? 15.938 18.797 -6.652 1 96.69 27 LEU B O 1
ATOM 1703 N N . TRP B 1 28 ? 14.023 17.875 -7.297 1 96.88 28 TRP B N 1
ATOM 1704 C CA . TRP B 1 28 ? 13.727 19.078 -8.07 1 96.88 28 TRP B CA 1
ATOM 1705 C C . TRP B 1 28 ? 12.805 20 -7.289 1 96.88 28 TRP B C 1
ATOM 1707 O O . TRP B 1 28 ? 13.148 21.156 -7.035 1 96.88 28 TRP B O 1
ATOM 1717 N N . LYS B 1 29 ? 11.688 19.562 -6.832 1 96.06 29 LYS B N 1
ATOM 1718 C CA . LYS B 1 29 ? 10.695 20.406 -6.184 1 96.06 29 LYS B CA 1
ATOM 1719 C C . LYS B 1 29 ? 11.156 20.828 -4.789 1 96.06 29 LYS B C 1
ATOM 1721 O O . LYS B 1 29 ? 11.188 22.016 -4.473 1 96.06 29 LYS B O 1
ATOM 1726 N N . TYR B 1 30 ? 11.531 19.844 -3.979 1 95.88 30 TYR B N 1
ATOM 1727 C CA . TYR B 1 30 ? 11.805 20.125 -2.576 1 95.88 30 TYR B CA 1
ATOM 1728 C C . TYR B 1 30 ? 13.297 20.344 -2.34 1 95.88 30 TYR B C 1
ATOM 1730 O O . TYR B 1 30 ? 13.695 21 -1.378 1 95.88 30 TYR B O 1
ATOM 1738 N N . LYS B 1 31 ? 14.117 19.734 -3.236 1 97.19 31 LYS B N 1
ATOM 1739 C CA . LYS B 1 31 ? 15.57 19.812 -3.074 1 97.19 31 LYS B CA 1
ATOM 1740 C C . LYS B 1 31 ? 15.984 19.469 -1.646 1 97.19 31 LYS B C 1
ATOM 1742 O O . LYS B 1 31 ? 16.703 20.234 -1.004 1 97.19 31 LYS B O 1
ATOM 1747 N N . LEU B 1 32 ? 15.641 18.281 -1.233 1 96.75 32 LEU B N 1
ATOM 1748 C CA . LEU B 1 32 ? 15.781 17.859 0.154 1 96.75 32 LEU B CA 1
ATOM 1749 C C . LEU B 1 32 ? 17.25 17.875 0.582 1 96.75 32 LEU B C 1
ATOM 1751 O O . LEU B 1 32 ? 17.547 18.016 1.77 1 96.75 32 LEU B O 1
ATOM 1755 N N . TYR B 1 33 ? 18.125 17.812 -0.367 1 96.94 33 TYR B N 1
ATOM 1756 C CA . TYR B 1 33 ? 19.562 17.766 -0.083 1 96.94 33 TYR B CA 1
ATOM 1757 C C . TYR B 1 33 ? 20.078 19.125 0.343 1 96.94 33 TYR B C 1
ATOM 1759 O O . TYR B 1 33 ? 21.203 19.25 0.854 1 96.94 33 TYR B O 1
ATOM 1767 N N . ARG B 1 34 ? 19.344 20.109 0.309 1 96.69 34 ARG B N 1
ATOM 1768 C CA . ARG B 1 34 ? 19.828 21.469 0.503 1 96.69 34 ARG B CA 1
ATOM 1769 C C . ARG B 1 34 ? 19.656 21.922 1.952 1 96.69 34 ARG B C 1
ATOM 1771 O O . ARG B 1 34 ? 20.219 22.922 2.375 1 96.69 34 ARG B O 1
ATOM 1778 N N . TYR B 1 35 ? 18.906 21.141 2.736 1 95.88 35 TYR B N 1
ATOM 1779 C CA . TYR B 1 35 ? 18.531 21.641 4.059 1 95.88 35 TYR B CA 1
ATOM 1780 C C . TYR B 1 35 ? 18.906 20.625 5.141 1 95.88 35 TYR B C 1
ATOM 1782 O O . TYR B 1 35 ? 18.766 19.422 4.941 1 95.88 35 TYR B O 1
ATOM 1790 N N . GLU B 1 36 ? 19.219 21.141 6.297 1 93.31 36 GLU B N 1
ATOM 1791 C CA . GLU B 1 36 ? 19.609 20.297 7.422 1 93.31 36 GLU B CA 1
ATOM 1792 C C . GLU B 1 36 ? 18.422 19.547 7.992 1 93.31 36 GLU B C 1
ATOM 1794 O O . GLU B 1 36 ? 18.547 18.406 8.438 1 93.31 36 GLU B O 1
ATOM 1799 N N . ASP B 1 37 ? 17.266 20.156 7.887 1 93.75 37 ASP B N 1
ATOM 1800 C CA . ASP B 1 37 ? 16.078 19.547 8.492 1 93.75 37 ASP B CA 1
ATOM 1801 C C . ASP B 1 37 ? 15.492 18.469 7.594 1 93.75 37 ASP B C 1
ATOM 1803 O O . ASP B 1 37 ? 14.625 17.688 8.023 1 93.75 37 ASP B O 1
ATOM 1807 N N . THR B 1 38 ? 16 18.438 6.34 1 96.62 38 THR B N 1
ATOM 1808 C CA . THR B 1 38 ? 15.422 17.453 5.434 1 96.62 38 THR B CA 1
ATOM 1809 C C . THR B 1 38 ? 16.484 16.469 4.961 1 96.62 38 THR B C 1
ATOM 1811 O O . THR B 1 38 ? 16.188 15.516 4.23 1 96.62 38 THR B O 1
ATOM 1814 N N . ILE B 1 39 ? 17.703 16.641 5.422 1 96.62 39 ILE B N 1
ATOM 1815 C CA . ILE B 1 39 ? 18.828 15.875 4.91 1 96.62 39 ILE B CA 1
ATOM 1816 C C . ILE B 1 39 ? 18.688 14.414 5.328 1 96.62 39 ILE B C 1
ATOM 1818 O O . ILE B 1 39 ? 19.062 13.508 4.578 1 96.62 39 ILE B O 1
ATOM 1822 N N . TYR B 1 40 ? 18.219 14.195 6.473 1 97.31 40 TYR B N 1
ATOM 1823 C CA . TYR B 1 40 ? 18.062 12.812 6.93 1 97.31 40 TYR B CA 1
ATOM 1824 C C . TYR B 1 40 ? 17.094 12.047 6.02 1 97.31 40 TYR B C 1
ATOM 1826 O O . TYR B 1 40 ? 17.359 10.898 5.668 1 97.31 40 TYR B O 1
ATOM 1834 N N . GLU B 1 41 ? 16 12.633 5.676 1 97.38 41 GLU B N 1
ATOM 1835 C CA . GLU B 1 41 ? 15.094 12 4.723 1 97.38 41 GLU B CA 1
ATOM 1836 C C . GLU B 1 41 ? 15.789 11.711 3.396 1 97.38 41 GLU B C 1
ATOM 1838 O O . GLU B 1 41 ? 15.602 10.648 2.805 1 97.38 41 GLU B O 1
ATOM 1843 N N . HIS B 1 42 ? 16.547 12.672 2.908 1 97.75 42 HIS B N 1
ATOM 1844 C CA . HIS B 1 42 ? 17.328 12.461 1.689 1 97.75 42 HIS B CA 1
ATOM 1845 C C . HIS B 1 42 ? 18.25 11.258 1.826 1 97.75 42 HIS B C 1
ATOM 1847 O O . HIS B 1 42 ? 18.375 10.461 0.896 1 97.75 42 HIS B O 1
ATOM 1853 N N . GLN B 1 43 ? 18.844 11.164 2.938 1 98.06 43 GLN B N 1
ATOM 1854 C CA . GLN B 1 43 ? 19.734 10.039 3.188 1 98.06 43 GLN B CA 1
ATOM 1855 C C . GLN B 1 43 ? 18.984 8.719 3.166 1 98.06 43 GLN B C 1
ATOM 1857 O O . GLN B 1 43 ? 19.484 7.723 2.635 1 98.06 43 GLN B O 1
ATOM 1862 N N . LEU B 1 44 ? 17.828 8.68 3.742 1 97.94 44 LEU B N 1
ATOM 1863 C CA . LEU B 1 44 ? 17.016 7.473 3.703 1 97.94 44 LEU B CA 1
ATOM 1864 C C . LEU B 1 44 ? 16.656 7.102 2.268 1 97.94 44 LEU B C 1
ATOM 1866 O O . LEU B 1 44 ? 16.75 5.934 1.882 1 97.94 44 LEU B O 1
ATOM 1870 N N . HIS B 1 45 ? 16.312 8.07 1.515 1 97.31 45 HIS B N 1
ATOM 1871 C CA . HIS B 1 45 ? 16.016 7.844 0.105 1 97.31 45 HIS B CA 1
ATOM 1872 C C . HIS B 1 45 ? 17.25 7.355 -0.646 1 97.31 45 HIS B C 1
ATOM 1874 O O . HIS B 1 45 ? 17.141 6.535 -1.562 1 97.31 45 HIS B O 1
ATOM 1880 N N . THR B 1 46 ? 18.359 7.891 -0.284 1 98.19 46 THR B N 1
ATOM 1881 C CA . THR B 1 46 ? 19.609 7.473 -0.9 1 98.19 46 THR B CA 1
ATOM 1882 C C . THR B 1 46 ? 19.875 5.992 -0.65 1 98.19 46 THR B C 1
ATOM 1884 O O . THR B 1 46 ? 20.25 5.258 -1.567 1 98.19 46 THR B O 1
ATOM 1887 N N . VAL B 1 47 ? 19.641 5.566 0.544 1 98.38 47 VAL B N 1
ATOM 1888 C CA . VAL B 1 47 ? 19.812 4.152 0.862 1 98.38 47 VAL B CA 1
ATOM 1889 C C . VAL B 1 47 ? 18.891 3.305 -0.014 1 98.38 47 VAL B C 1
ATOM 1891 O O . VAL B 1 47 ? 19.328 2.311 -0.602 1 98.38 47 VAL B O 1
ATOM 1894 N N . ARG B 1 48 ? 17.672 3.707 -0.142 1 98.25 48 ARG B N 1
ATOM 1895 C CA . ARG B 1 48 ? 16.719 2.965 -0.951 1 98.25 48 ARG B CA 1
ATOM 1896 C C . ARG B 1 48 ? 17.109 2.982 -2.424 1 98.25 48 ARG B C 1
ATOM 1898 O O . ARG B 1 48 ? 16.953 1.983 -3.127 1 98.25 48 ARG B O 1
ATOM 1905 N N . ALA B 1 49 ? 17.625 4.09 -2.842 1 98.25 49 ALA B N 1
ATOM 1906 C CA . ALA B 1 49 ? 18.078 4.203 -4.227 1 98.25 49 ALA B CA 1
ATOM 1907 C C . ALA B 1 49 ? 19.25 3.266 -4.5 1 98.25 49 ALA B C 1
ATOM 1909 O O . ALA B 1 49 ? 19.375 2.727 -5.602 1 98.25 49 ALA B O 1
ATOM 1910 N N . VAL B 1 50 ? 20.062 3.078 -3.52 1 98.44 50 VAL B N 1
ATOM 1911 C CA . VAL B 1 50 ? 21.219 2.209 -3.662 1 98.44 50 VAL B CA 1
ATOM 1912 C C . VAL B 1 50 ? 20.781 0.748 -3.596 1 98.44 50 VAL B C 1
ATOM 1914 O O . VAL B 1 50 ? 21.328 -0.101 -4.309 1 98.44 50 VAL B O 1
ATOM 1917 N N . LEU B 1 51 ? 19.828 0.471 -2.795 1 98.5 51 LEU B N 1
ATOM 1918 C CA . LEU B 1 51 ? 19.344 -0.896 -2.637 1 98.5 51 LEU B CA 1
ATOM 1919 C C . LEU B 1 51 ? 18.578 -1.347 -3.873 1 98.5 51 LEU B C 1
ATOM 1921 O O . LEU B 1 51 ? 18.594 -2.527 -4.227 1 98.5 51 LEU B O 1
ATOM 1925 N N . PHE B 1 52 ? 18 -0.422 -4.562 1 98.56 52 PHE B N 1
ATOM 1926 C CA . PHE B 1 52 ? 17.078 -0.767 -5.637 1 98.56 52 PHE B CA 1
ATOM 1927 C C . PHE B 1 52 ? 17.797 -1.49 -6.766 1 98.56 52 PHE B C 1
ATOM 1929 O O . PHE B 1 52 ? 17.359 -2.545 -7.223 1 98.56 52 PHE B O 1
ATOM 1936 N N . PRO B 1 53 ? 18.953 -0.991 -7.297 1 98.44 53 PRO B N 1
ATOM 1937 C CA . PRO B 1 53 ? 19.656 -1.758 -8.328 1 98.44 53 PRO B CA 1
ATOM 1938 C C . PRO B 1 53 ? 20.125 -3.127 -7.836 1 98.44 53 PRO B C 1
ATOM 1940 O O . PRO B 1 53 ? 20.156 -4.086 -8.609 1 98.44 53 PRO B O 1
ATOM 1943 N N . LEU B 1 54 ? 20.453 -3.268 -6.574 1 98.19 54 LEU B N 1
ATOM 1944 C CA . LEU B 1 54 ? 20.828 -4.566 -6.02 1 98.19 54 LEU B CA 1
ATOM 1945 C C . LEU B 1 54 ? 19.641 -5.523 -6.051 1 98.19 54 LEU B C 1
ATOM 1947 O O . LEU B 1 54 ? 19.781 -6.695 -6.398 1 98.19 54 LEU B O 1
ATOM 1951 N N . ILE B 1 55 ? 18.516 -5 -5.777 1 98.38 55 ILE B N 1
ATOM 1952 C CA . ILE B 1 55 ? 17.281 -5.793 -5.766 1 98.38 55 ILE B CA 1
ATOM 1953 C C . ILE B 1 55 ? 16.906 -6.172 -7.195 1 98.38 55 ILE B C 1
ATOM 1955 O O . ILE B 1 55 ? 16.5 -7.305 -7.453 1 98.38 55 ILE B O 1
ATOM 1959 N N . LEU B 1 56 ? 17.094 -5.238 -8.117 1 98.44 56 LEU B N 1
ATOM 1960 C CA . LEU B 1 56 ? 16.812 -5.512 -9.523 1 98.44 56 LEU B CA 1
ATOM 1961 C C . LEU B 1 56 ? 17.672 -6.656 -10.039 1 98.44 56 LEU B C 1
ATOM 1963 O O . LEU B 1 56 ? 17.188 -7.562 -10.711 1 98.44 56 LEU B O 1
ATOM 1967 N N . VAL B 1 57 ? 18.891 -6.617 -9.664 1 98.19 57 VAL B N 1
ATOM 1968 C CA . VAL B 1 57 ? 19.844 -7.641 -10.109 1 98.19 57 VAL B CA 1
ATOM 1969 C C . VAL B 1 57 ? 19.516 -8.969 -9.414 1 98.19 57 VAL B C 1
ATOM 1971 O O . VAL B 1 57 ? 19.469 -10.016 -10.062 1 98.19 57 VAL B O 1
ATOM 1974 N N . GLY B 1 58 ? 19.234 -8.906 -8.188 1 97.38 58 GLY B N 1
ATOM 1975 C CA . GLY B 1 58 ? 19.078 -10.109 -7.387 1 97.38 58 GLY B CA 1
ATOM 1976 C C . GLY B 1 58 ? 17.734 -10.797 -7.586 1 97.38 58 GLY B C 1
ATOM 1977 O O . GLY B 1 58 ? 17.641 -12.023 -7.516 1 97.38 58 GLY B O 1
ATOM 1978 N N . LEU B 1 59 ? 16.719 -10.055 -7.895 1 97.38 59 LEU B N 1
ATOM 1979 C CA . LEU B 1 59 ? 15.391 -10.656 -7.977 1 97.38 59 LEU B CA 1
ATOM 1980 C C . LEU B 1 59 ? 14.969 -10.836 -9.43 1 97.38 59 LEU B C 1
ATOM 1982 O O . LEU B 1 59 ? 14.242 -11.773 -9.758 1 97.38 59 LEU B O 1
ATOM 1986 N N . PHE B 1 60 ? 15.469 -9.953 -10.305 1 98.06 60 PHE B N 1
ATOM 1987 C CA . PHE B 1 60 ? 14.805 -9.938 -11.602 1 98.06 60 PHE B CA 1
ATOM 1988 C C . PHE B 1 60 ? 15.805 -10.203 -12.727 1 98.06 60 PHE B C 1
ATOM 1990 O O . PHE B 1 60 ? 15.453 -10.805 -13.742 1 98.06 60 PHE B O 1
ATOM 1997 N N . LEU B 1 61 ? 17.016 -9.711 -12.555 1 98.06 61 LEU B N 1
ATOM 1998 C CA . LEU B 1 61 ? 18.016 -9.938 -13.602 1 98.06 61 LEU B CA 1
ATOM 1999 C C . LEU B 1 61 ? 18.484 -11.383 -13.609 1 98.06 61 LEU B C 1
ATOM 2001 O O . LEU B 1 61 ? 18.672 -11.977 -14.672 1 98.06 61 LEU B O 1
ATOM 2005 N N . PHE B 1 62 ? 18.609 -11.93 -12.375 1 96.19 62 PHE B N 1
ATOM 2006 C CA . PHE B 1 62 ? 19.078 -13.305 -12.219 1 96.19 62 PHE B CA 1
ATOM 2007 C C . PHE B 1 62 ? 18.047 -14.125 -11.445 1 96.19 62 PHE B C 1
ATOM 2009 O O . PHE B 1 62 ? 17.266 -13.586 -10.656 1 96.19 62 PHE B O 1
ATOM 2016 N N . GLU B 1 63 ? 18.047 -15.336 -11.789 1 94 63 GLU B N 1
ATOM 2017 C CA . GLU B 1 63 ? 17.391 -16.312 -10.93 1 94 63 GLU B CA 1
ATOM 2018 C C . GLU B 1 63 ? 18.375 -16.922 -9.938 1 94 63 GLU B C 1
ATOM 2020 O O . GLU B 1 63 ? 19.203 -17.766 -10.312 1 94 63 GLU B O 1
ATOM 2025 N N . ILE B 1 64 ? 18.219 -16.516 -8.75 1 93.56 64 ILE B N 1
ATOM 2026 C CA . ILE B 1 64 ? 19.188 -16.906 -7.727 1 93.56 64 ILE B CA 1
ATOM 2027 C C . ILE B 1 64 ? 18.531 -17.891 -6.754 1 93.56 64 ILE B C 1
ATOM 2029 O O . ILE B 1 64 ? 17.375 -17.703 -6.359 1 93.56 64 ILE B O 1
ATOM 2033 N N . LYS B 1 65 ? 19.25 -18.906 -6.398 1 91.69 65 LYS B N 1
ATOM 2034 C CA . LYS B 1 65 ? 18.875 -19.875 -5.379 1 91.69 65 LYS B CA 1
ATOM 2035 C C . LYS B 1 65 ? 19.953 -20.031 -4.324 1 91.69 65 LYS B C 1
ATOM 2037 O O . LYS B 1 65 ? 21.078 -19.578 -4.516 1 91.69 65 LYS B O 1
ATOM 2042 N N . GLY B 1 66 ? 19.594 -20.656 -3.17 1 92.19 66 GLY B N 1
ATOM 2043 C CA . GLY B 1 66 ? 20.594 -20.906 -2.135 1 92.19 66 GLY B CA 1
ATOM 2044 C C . GLY B 1 66 ? 20.781 -19.719 -1.191 1 92.19 66 GLY B C 1
ATOM 2045 O O . GLY B 1 66 ? 19.859 -18.906 -1.018 1 92.19 66 GLY B O 1
ATOM 2046 N N . TRP B 1 67 ? 21.891 -19.672 -0.525 1 92.88 67 TRP B N 1
ATOM 2047 C CA . TRP B 1 67 ? 22.109 -18.703 0.545 1 92.88 67 TRP B CA 1
ATOM 2048 C C . TRP B 1 67 ? 22.109 -17.281 0.001 1 92.88 67 TRP B C 1
ATOM 2050 O O . TRP B 1 67 ? 21.703 -16.344 0.696 1 92.88 67 TRP B O 1
ATOM 2060 N N . LEU B 1 68 ? 22.531 -17.094 -1.228 1 94.81 68 LEU B N 1
ATOM 2061 C CA . LEU B 1 68 ? 22.562 -15.766 -1.832 1 94.81 68 LEU B CA 1
ATOM 2062 C C . LEU B 1 68 ? 21.156 -15.219 -2.018 1 94.81 68 LEU B C 1
ATOM 2064 O O . LEU B 1 68 ? 20.922 -14.016 -1.9 1 94.81 68 LEU B O 1
ATOM 2068 N N . TYR B 1 69 ? 20.266 -16.109 -2.305 1 94.94 69 TYR B N 1
ATOM 2069 C CA . TYR B 1 69 ? 18.875 -15.711 -2.406 1 94.94 69 TYR B CA 1
ATOM 2070 C C . TYR B 1 69 ? 18.359 -15.172 -1.073 1 94.94 69 TYR B C 1
ATOM 2072 O O . TYR B 1 69 ? 17.656 -14.164 -1.034 1 94.94 69 TYR B O 1
ATOM 2080 N N . VAL B 1 70 ? 18.781 -15.766 0.01 1 94.5 70 VAL B N 1
ATOM 2081 C CA . VAL B 1 70 ? 18.391 -15.328 1.35 1 94.5 70 VAL B CA 1
ATOM 2082 C C . VAL B 1 70 ? 18.953 -13.93 1.619 1 94.5 70 VAL B C 1
ATOM 2084 O O . VAL B 1 70 ? 18.266 -13.078 2.176 1 94.5 70 VAL B O 1
ATOM 2087 N N . VAL B 1 71 ? 20.109 -13.711 1.207 1 96.44 71 VAL B N 1
ATOM 2088 C CA . VAL B 1 71 ? 20.734 -12.406 1.387 1 96.44 71 VAL B CA 1
ATOM 2089 C C . VAL B 1 71 ? 19.938 -11.344 0.639 1 96.44 71 VAL B C 1
ATOM 2091 O O . VAL B 1 71 ? 19.672 -10.266 1.173 1 96.44 71 VAL B O 1
ATOM 2094 N N . ILE B 1 72 ? 19.5 -11.648 -0.587 1 96.81 72 ILE B N 1
ATOM 2095 C CA . ILE B 1 72 ? 18.75 -10.703 -1.401 1 96.81 72 ILE B CA 1
ATOM 2096 C C . ILE B 1 72 ? 17.391 -10.422 -0.745 1 96.81 72 ILE B C 1
ATOM 2098 O O . ILE B 1 72 ? 16.922 -9.281 -0.734 1 96.81 72 ILE B O 1
ATOM 2102 N N . LEU B 1 73 ? 16.828 -11.445 -0.171 1 96.56 73 LEU B N 1
ATOM 2103 C CA . LEU B 1 73 ? 15.555 -11.273 0.521 1 96.56 73 LEU B CA 1
ATOM 2104 C C . LEU B 1 73 ? 15.727 -10.383 1.745 1 96.56 73 LEU B C 1
ATOM 2106 O O . LEU B 1 73 ? 14.852 -9.562 2.047 1 96.56 73 LEU B O 1
ATOM 2110 N N . VAL B 1 74 ? 16.797 -10.555 2.434 1 97.31 74 VAL B N 1
ATOM 2111 C CA . VAL B 1 74 ? 17.078 -9.719 3.598 1 97.31 74 VAL B CA 1
ATOM 2112 C C . VAL B 1 74 ? 17.266 -8.273 3.16 1 97.31 74 VAL B C 1
ATOM 2114 O O . VAL B 1 74 ? 16.734 -7.352 3.787 1 97.31 74 VAL B O 1
ATOM 2117 N N . ILE B 1 75 ? 17.969 -8.062 2.062 1 98 75 ILE B N 1
ATOM 2118 C CA . ILE B 1 75 ? 18.172 -6.727 1.509 1 98 75 ILE B CA 1
ATOM 2119 C C . ILE B 1 75 ? 16.828 -6.109 1.128 1 98 75 ILE B C 1
ATOM 2121 O O . ILE B 1 75 ? 16.562 -4.941 1.42 1 98 75 ILE B O 1
ATOM 2125 N N . THR B 1 76 ? 16.031 -6.898 0.518 1 98.06 76 THR B N 1
ATOM 2126 C CA . THR B 1 76 ? 14.703 -6.441 0.106 1 98.06 76 THR B CA 1
ATOM 2127 C C . THR B 1 76 ? 13.852 -6.086 1.32 1 98.06 76 THR B C 1
ATOM 2129 O O . THR B 1 76 ? 13.148 -5.074 1.313 1 98.06 76 THR B O 1
ATOM 2132 N N . PHE B 1 77 ? 13.977 -6.902 2.365 1 97.62 77 PHE B N 1
ATOM 2133 C CA . PHE B 1 77 ? 13.25 -6.633 3.598 1 97.62 77 PHE B CA 1
ATOM 2134 C C . PHE B 1 77 ? 13.727 -5.336 4.238 1 97.62 77 PHE B C 1
ATOM 2136 O O . PHE B 1 77 ? 12.922 -4.551 4.746 1 97.62 77 PHE B O 1
ATOM 2143 N N . LEU B 1 78 ? 14.977 -5.098 4.234 1 97.69 78 LEU B N 1
ATOM 2144 C CA . LEU B 1 78 ? 15.547 -3.867 4.766 1 97.69 78 LEU B CA 1
ATOM 2145 C C . LEU B 1 78 ? 15.031 -2.652 4.004 1 97.69 78 LEU B C 1
ATOM 2147 O O . LEU B 1 78 ? 14.773 -1.602 4.598 1 97.69 78 LEU B O 1
ATOM 2151 N N . ASP B 1 79 ? 14.891 -2.791 2.713 1 98.25 79 ASP B N 1
ATOM 2152 C CA . ASP B 1 79 ? 14.344 -1.711 1.901 1 98.25 79 ASP B CA 1
ATOM 2153 C C . ASP B 1 79 ? 12.945 -1.325 2.377 1 98.25 79 ASP B C 1
ATOM 2155 O O . ASP B 1 79 ? 12.602 -0.141 2.426 1 98.25 79 ASP B O 1
ATOM 2159 N N . LEU B 1 80 ? 12.141 -2.297 2.75 1 97.25 80 LEU B N 1
ATOM 2160 C CA . LEU B 1 80 ? 10.797 -2.033 3.246 1 97.25 80 LEU B CA 1
ATOM 2161 C C . LEU B 1 80 ? 10.844 -1.309 4.586 1 97.25 80 LEU B C 1
ATOM 2163 O O . LEU B 1 80 ? 10.047 -0.395 4.832 1 97.25 80 LEU B O 1
ATOM 2167 N N . VAL B 1 81 ? 11.773 -1.726 5.426 1 97.38 81 VAL B N 1
ATOM 2168 C CA . VAL B 1 81 ? 11.93 -1.096 6.73 1 97.38 81 VAL B CA 1
ATOM 2169 C C . VAL B 1 81 ? 12.352 0.361 6.555 1 97.38 81 VAL B C 1
ATOM 2171 O O . VAL B 1 81 ? 11.805 1.257 7.199 1 97.38 81 VAL B O 1
ATOM 2174 N N . ILE B 1 82 ? 13.281 0.603 5.652 1 98.06 82 ILE B N 1
ATOM 2175 C CA . ILE B 1 82 ? 13.766 1.957 5.406 1 98.06 82 ILE B CA 1
ATOM 2176 C C . ILE B 1 82 ? 12.648 2.801 4.797 1 98.06 82 ILE B C 1
ATOM 2178 O O . ILE B 1 82 ? 12.531 3.994 5.086 1 98.06 82 ILE B O 1
ATOM 2182 N N . GLN B 1 83 ? 11.875 2.146 3.988 1 97.19 83 GLN B N 1
ATOM 2183 C CA . GLN B 1 83 ? 10.719 2.846 3.432 1 97.19 83 GLN B CA 1
ATOM 2184 C C . GLN B 1 83 ? 9.789 3.338 4.535 1 97.19 83 GLN B C 1
ATOM 2186 O O . GLN B 1 83 ? 9.289 4.465 4.477 1 97.19 83 GLN B O 1
ATOM 2191 N N . ILE B 1 84 ? 9.562 2.582 5.547 1 96.38 84 ILE B N 1
ATOM 2192 C CA . ILE B 1 84 ? 8.727 2.965 6.68 1 96.38 84 ILE B CA 1
ATOM 2193 C C . ILE B 1 84 ? 9.391 4.102 7.453 1 96.38 84 ILE B C 1
ATOM 2195 O O . ILE B 1 84 ? 8.727 5.066 7.84 1 96.38 84 ILE B O 1
ATOM 2199 N N . MET B 1 85 ? 10.672 4.023 7.629 1 97 85 MET B N 1
ATOM 2200 C CA . MET B 1 85 ? 11.414 5.078 8.312 1 97 85 MET B CA 1
ATOM 2201 C C . MET B 1 85 ? 11.328 6.391 7.547 1 97 85 MET B C 1
ATOM 2203 O O . MET B 1 85 ? 11.234 7.461 8.148 1 97 85 MET B O 1
ATOM 2207 N N . ASP B 1 86 ? 11.391 6.211 6.289 1 96.62 86 ASP B N 1
ATOM 2208 C CA . ASP B 1 86 ? 11.281 7.379 5.426 1 96.62 86 ASP B CA 1
ATOM 2209 C C . ASP B 1 86 ? 9.922 8.055 5.594 1 96.62 86 ASP B C 1
ATOM 2211 O O . ASP B 1 86 ? 9.844 9.273 5.746 1 96.62 86 ASP B O 1
ATOM 2215 N N . MET B 1 87 ? 8.898 7.32 5.664 1 95.19 87 MET B N 1
ATOM 2216 C CA . MET B 1 87 ? 7.559 7.863 5.844 1 95.19 87 MET B CA 1
ATOM 2217 C C . MET B 1 87 ? 7.398 8.477 7.234 1 95.19 87 MET B C 1
ATOM 2219 O O . MET B 1 87 ? 6.719 9.492 7.395 1 95.19 87 MET B O 1
ATOM 2223 N 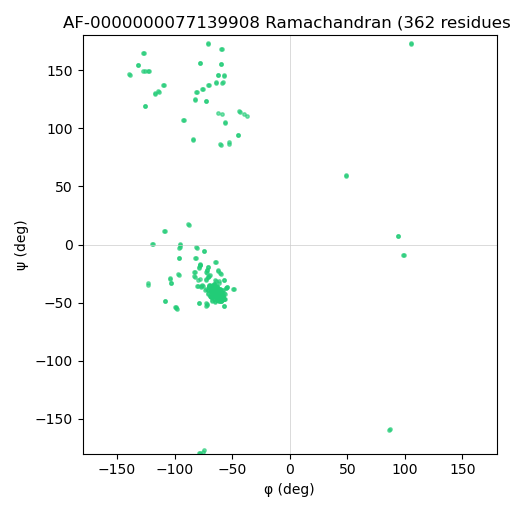N . TRP B 1 88 ? 8.055 7.824 8.195 1 95.62 88 TRP B N 1
ATOM 2224 C CA . TRP B 1 88 ? 8.039 8.359 9.555 1 95.62 88 TRP B CA 1
ATOM 2225 C C . TRP B 1 88 ? 8.648 9.758 9.594 1 95.62 88 TRP B C 1
ATOM 2227 O O . TRP B 1 88 ? 8.109 10.664 10.234 1 95.62 88 TRP B O 1
ATOM 2237 N N . GLU B 1 89 ? 9.703 9.922 8.852 1 95.88 89 GLU B N 1
ATOM 2238 C CA . GLU B 1 89 ? 10.477 11.156 8.875 1 95.88 89 GLU B CA 1
ATOM 2239 C C . GLU B 1 89 ? 9.797 12.25 8.055 1 95.88 89 GLU B C 1
ATOM 2241 O O . GLU B 1 89 ? 10.039 13.438 8.281 1 95.88 89 GLU B O 1
ATOM 2246 N N . GLU B 1 90 ? 8.945 11.938 7.199 1 94.06 90 GLU B N 1
ATOM 2247 C CA . GLU B 1 90 ? 8.391 12.859 6.215 1 94.06 90 GLU B CA 1
ATOM 2248 C C . GLU B 1 90 ? 7.578 13.969 6.891 1 94.06 90 GLU B C 1
ATOM 2250 O O . GLU B 1 90 ? 7.609 15.117 6.457 1 94.06 90 GLU B O 1
ATOM 2255 N N . LYS B 1 91 ? 6.891 13.633 7.91 1 90.38 91 LYS B N 1
ATOM 2256 C CA . LYS B 1 91 ? 6.102 14.648 8.602 1 90.38 91 LYS B CA 1
ATOM 2257 C C . LYS B 1 91 ? 6.98 15.797 9.07 1 90.38 91 LYS B C 1
ATOM 2259 O O . LYS B 1 91 ? 6.66 16.969 8.828 1 90.38 91 LYS B O 1
ATOM 2264 N N . GLY B 1 92 ? 8.078 15.469 9.672 1 92.31 92 GLY B N 1
ATOM 2265 C CA . GLY B 1 92 ? 8.984 16.5 10.148 1 92.31 92 GLY B CA 1
ATOM 2266 C C . GLY B 1 92 ? 9.695 17.234 9.023 1 92.31 92 GLY B C 1
ATOM 2267 O O . GLY B 1 92 ? 9.828 18.469 9.062 1 92.31 92 GLY B O 1
ATOM 2268 N N . ALA B 1 93 ? 10.008 16.531 8.047 1 94 93 ALA B N 1
ATOM 2269 C CA . ALA B 1 93 ? 10.773 17.078 6.934 1 94 93 ALA B CA 1
ATOM 2270 C C . ALA B 1 93 ? 9.93 18.031 6.098 1 94 93 ALA B C 1
ATOM 2272 O O . ALA B 1 93 ? 10.453 18.922 5.434 1 94 93 ALA B O 1
ATOM 2273 N N . ARG B 1 94 ? 8.656 17.906 6.16 1 94.12 94 ARG B N 1
ATOM 2274 C CA . ARG B 1 94 ? 7.793 18.719 5.305 1 94.12 94 ARG B CA 1
ATOM 2275 C C . ARG B 1 94 ? 7.301 19.969 6.047 1 94.12 94 ARG B C 1
ATOM 2277 O O . ARG B 1 94 ? 6.621 20.812 5.465 1 94.12 94 ARG B O 1
ATOM 2284 N N . ILE B 1 95 ? 7.652 20.109 7.301 1 91.5 95 ILE B N 1
ATOM 2285 C CA . ILE B 1 95 ? 7.227 21.281 8.055 1 91.5 95 ILE B CA 1
ATOM 2286 C C . ILE B 1 95 ? 7.641 22.547 7.312 1 91.5 95 ILE B C 1
ATOM 2288 O O . ILE B 1 95 ? 6.844 23.469 7.16 1 91.5 95 ILE B O 1
ATOM 2292 N N . ARG B 1 96 ? 8.789 22.484 6.703 1 91.44 96 ARG B N 1
ATOM 2293 C CA . ARG B 1 9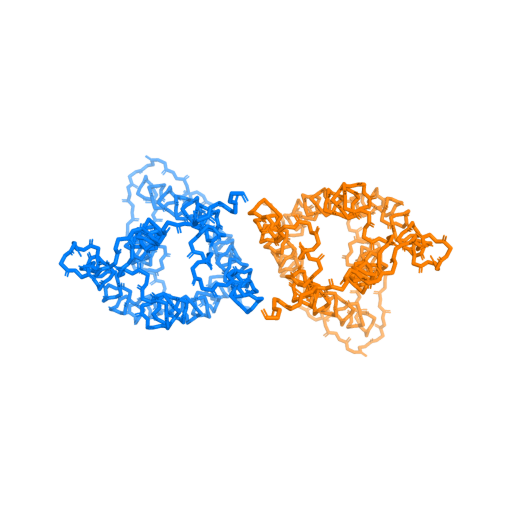6 ? 9.344 23.656 6.02 1 91.44 96 ARG B CA 1
ATOM 2294 C C . ARG B 1 96 ? 8.555 23.969 4.754 1 91.44 96 ARG B C 1
ATOM 2296 O O . ARG B 1 96 ? 8.633 25.078 4.227 1 91.44 96 ARG B O 1
ATOM 2303 N N . PHE B 1 97 ? 7.844 22.984 4.305 1 91.69 97 PHE B N 1
ATOM 2304 C CA . PHE B 1 97 ? 7.137 23.172 3.045 1 91.69 97 PHE B CA 1
ATOM 2305 C C . PHE B 1 97 ? 5.633 23.281 3.281 1 91.69 97 PHE B C 1
ATOM 2307 O O . PHE B 1 97 ? 4.84 23.109 2.354 1 91.69 97 PHE B O 1
ATOM 2314 N N . GLY B 1 98 ? 5.207 23.438 4.512 1 88.06 98 GLY B N 1
ATOM 2315 C CA . GLY B 1 98 ? 3.795 23.594 4.816 1 88.06 98 GLY B CA 1
ATOM 2316 C C . GLY B 1 98 ? 3.113 22.281 5.176 1 88.06 98 GLY B C 1
ATOM 2317 O O . GLY B 1 98 ? 1.883 22.219 5.223 1 88.06 98 GLY B O 1
ATOM 2318 N N . GLY B 1 99 ? 3.963 21.25 5.301 1 89.31 99 GLY B N 1
ATOM 2319 C CA . GLY B 1 99 ? 3.43 19.953 5.688 1 89.31 99 GLY B CA 1
ATOM 2320 C C . GLY B 1 99 ? 3.363 18.969 4.539 1 89.31 99 GLY B C 1
ATOM 2321 O O . GLY B 1 99 ? 3.576 19.344 3.383 1 89.31 99 GLY B O 1
ATOM 2322 N N . LEU B 1 100 ? 3.027 17.797 4.879 1 92.12 100 LEU B N 1
ATOM 2323 C CA . LEU B 1 100 ? 2.893 16.734 3.885 1 92.12 100 LEU B CA 1
ATOM 2324 C C . LEU B 1 100 ? 1.637 16.938 3.043 1 92.12 100 LEU B C 1
ATOM 2326 O O . LEU B 1 100 ? 0.53 17.016 3.582 1 92.12 100 LEU B O 1
ATOM 2330 N N . SER B 1 101 ? 1.792 17.016 1.759 1 92.94 101 SER B N 1
ATOM 2331 C CA . SER B 1 101 ? 0.644 17.219 0.881 1 92.94 101 SER B CA 1
ATOM 2332 C C . SER B 1 101 ? -0.137 15.93 0.683 1 92.94 101 SER B C 1
ATOM 2334 O O . SER B 1 101 ? 0.43 14.836 0.763 1 92.94 101 SER B O 1
ATOM 2336 N N . SER B 1 102 ? -1.408 16.094 0.339 1 95.31 102 SER B N 1
ATOM 2337 C CA . SER B 1 102 ? -2.26 14.938 0.074 1 95.31 102 SER B CA 1
ATOM 2338 C C . SER B 1 102 ? -1.75 14.141 -1.122 1 95.31 102 SER B C 1
ATOM 2340 O O . SER B 1 102 ? -1.818 12.906 -1.128 1 95.31 102 SER B O 1
ATOM 2342 N N . ASN B 1 103 ? -1.222 14.828 -2.119 1 94.44 103 ASN B N 1
ATOM 2343 C CA . ASN B 1 103 ? -0.702 14.164 -3.309 1 94.44 103 ASN B CA 1
ATOM 2344 C C . ASN B 1 103 ? 0.48 13.258 -2.975 1 94.44 103 ASN B C 1
ATOM 2346 O O . ASN B 1 103 ? 0.544 12.117 -3.436 1 94.44 103 ASN B O 1
ATOM 2350 N N . GLU B 1 104 ? 1.374 13.812 -2.23 1 94.88 104 GLU B N 1
ATOM 2351 C CA . GLU B 1 104 ? 2.539 13.023 -1.837 1 94.88 104 GLU B CA 1
ATOM 2352 C C . GLU B 1 104 ? 2.139 11.852 -0.952 1 94.88 104 GLU B C 1
ATOM 2354 O O . GLU B 1 104 ? 2.672 10.75 -1.098 1 94.88 104 GLU B O 1
ATOM 2359 N N . TYR B 1 105 ? 1.205 12.133 -0.1 1 95.12 105 TYR B N 1
ATOM 2360 C CA . TYR B 1 105 ? 0.634 11.117 0.774 1 95.12 105 TYR B CA 1
ATOM 2361 C C . TYR B 1 105 ? 0.059 9.961 -0.037 1 95.12 105 TYR B C 1
ATOM 2363 O O . TYR B 1 105 ? 0.47 8.805 0.132 1 95.12 105 TYR B O 1
ATOM 2371 N N . ILE B 1 106 ? -0.731 10.242 -0.919 1 96.38 106 ILE B N 1
ATOM 2372 C CA . ILE B 1 106 ? -1.396 9.242 -1.753 1 96.38 106 ILE B CA 1
ATOM 2373 C C . ILE B 1 106 ? -0.37 8.547 -2.643 1 96.38 106 ILE B C 1
ATOM 2375 O O . ILE B 1 106 ? -0.449 7.336 -2.861 1 96.38 106 ILE B O 1
ATOM 2379 N N . LEU B 1 107 ? 0.584 9.273 -3.145 1 96.44 107 LEU B N 1
ATOM 2380 C CA . LEU B 1 107 ? 1.649 8.688 -3.949 1 96.44 107 LEU B CA 1
ATOM 2381 C C . LEU B 1 107 ? 2.373 7.59 -3.176 1 96.44 107 LEU B C 1
ATOM 2383 O O . LEU B 1 107 ? 2.615 6.504 -3.709 1 96.44 107 LEU B O 1
ATOM 2387 N N . HIS B 1 108 ? 2.711 7.875 -1.946 1 96.75 108 HIS B N 1
ATOM 2388 C CA . HIS B 1 108 ? 3.43 6.902 -1.135 1 96.75 108 HIS B CA 1
ATOM 2389 C C . HIS B 1 108 ? 2.568 5.672 -0.858 1 96.75 108 HIS B C 1
ATOM 2391 O O . HIS B 1 108 ? 3.076 4.551 -0.818 1 96.75 108 HIS B O 1
ATOM 2397 N N . VAL B 1 109 ? 1.295 5.879 -0.663 1 96.62 109 VAL B N 1
ATOM 2398 C CA . VAL B 1 109 ? 0.377 4.762 -0.464 1 96.62 109 VAL B CA 1
ATOM 2399 C C . VAL B 1 109 ? 0.355 3.881 -1.713 1 96.62 109 VAL B C 1
ATOM 2401 O O . VAL B 1 109 ? 0.519 2.662 -1.624 1 96.62 109 VAL B O 1
ATOM 2404 N N . VAL B 1 110 ? 0.223 4.508 -2.824 1 97.25 110 VAL B N 1
ATOM 2405 C CA . VAL B 1 110 ? 0.162 3.768 -4.082 1 97.25 110 VAL B CA 1
ATOM 2406 C C . VAL B 1 110 ? 1.506 3.094 -4.348 1 97.25 110 VAL B C 1
ATOM 2408 O O . VAL B 1 110 ? 1.554 1.916 -4.715 1 97.25 110 VAL B O 1
ATOM 2411 N N . LEU B 1 111 ? 2.572 3.809 -4.137 1 98 111 LEU B N 1
ATOM 2412 C CA . LEU B 1 111 ? 3.922 3.291 -4.344 1 98 111 LEU B CA 1
ATOM 2413 C C . LEU B 1 111 ? 4.172 2.062 -3.475 1 98 111 LEU B C 1
ATOM 2415 O O . LEU B 1 111 ? 4.668 1.043 -3.961 1 98 111 LEU B O 1
ATOM 2419 N N . THR B 1 112 ? 3.818 2.184 -2.27 1 97.56 112 THR B N 1
ATOM 2420 C CA . THR B 1 112 ? 4.074 1.08 -1.35 1 97.56 112 THR B CA 1
ATOM 2421 C C . THR B 1 112 ? 3.166 -0.106 -1.66 1 97.56 112 THR B C 1
ATOM 2423 O O . THR B 1 112 ? 3.578 -1.261 -1.536 1 97.56 112 THR B O 1
ATOM 2426 N N . SER B 1 113 ? 1.957 0.18 -2.064 1 98 113 SER B N 1
ATOM 2427 C CA . SER B 1 113 ? 1.047 -0.885 -2.473 1 98 113 SER B CA 1
ATOM 2428 C C . SER B 1 113 ? 1.581 -1.634 -3.689 1 98 113 SER B C 1
ATOM 2430 O O . SER B 1 113 ? 1.542 -2.865 -3.732 1 98 113 SER B O 1
ATOM 2432 N N . LEU B 1 114 ? 2.074 -0.899 -4.633 1 98.38 114 LEU B N 1
ATOM 2433 C CA . LEU B 1 114 ? 2.672 -1.508 -5.816 1 98.38 114 LEU B CA 1
ATOM 2434 C C . LEU B 1 114 ? 3.916 -2.307 -5.449 1 98.38 114 LEU B C 1
ATOM 2436 O O . LEU B 1 114 ? 4.094 -3.436 -5.91 1 98.38 114 LEU B O 1
ATOM 2440 N N . HIS B 1 115 ? 4.707 -1.704 -4.645 1 98.44 115 HIS B N 1
ATOM 2441 C CA . HIS B 1 115 ? 5.961 -2.318 -4.219 1 98.44 115 HIS B CA 1
ATOM 2442 C C . HIS B 1 115 ? 5.711 -3.639 -3.498 1 98.44 115 HIS B C 1
ATOM 2444 O O . HIS B 1 115 ? 6.312 -4.66 -3.84 1 98.44 115 HIS B O 1
ATOM 2450 N N . SER B 1 116 ? 4.809 -3.625 -2.574 1 97.81 116 SER B N 1
ATOM 2451 C CA . SER B 1 116 ? 4.52 -4.828 -1.803 1 97.81 116 SER B CA 1
ATOM 2452 C C . SER B 1 116 ? 3.852 -5.891 -2.67 1 97.81 116 SER B C 1
ATOM 2454 O O . SER B 1 116 ? 4.145 -7.082 -2.539 1 97.81 116 SER B O 1
ATOM 2456 N N . SER B 1 117 ? 2.971 -5.48 -3.551 1 98.25 117 SER B N 1
ATOM 2457 C CA . SER B 1 117 ? 2.318 -6.422 -4.453 1 98.25 117 SER B CA 1
ATOM 2458 C C . SER B 1 117 ? 3.32 -7.047 -5.418 1 98.25 117 SER B C 1
ATOM 2460 O O . SER B 1 117 ? 3.254 -8.242 -5.703 1 98.25 117 SER B O 1
ATOM 2462 N N . MET B 1 118 ? 4.203 -6.215 -5.883 1 98.5 118 MET B N 1
ATOM 2463 C CA . MET B 1 118 ? 5.262 -6.691 -6.773 1 98.5 118 MET B CA 1
ATOM 2464 C C . MET B 1 118 ? 6.098 -7.77 -6.094 1 98.5 118 MET B C 1
ATOM 2466 O O . MET B 1 118 ? 6.344 -8.828 -6.672 1 98.5 118 MET B O 1
ATOM 2470 N N . LEU B 1 119 ? 6.453 -7.492 -4.891 1 98.25 119 LEU B N 1
ATOM 2471 C CA . LEU B 1 119 ? 7.281 -8.43 -4.137 1 98.25 119 LEU B CA 1
ATOM 2472 C C . LEU B 1 119 ? 6.5 -9.703 -3.814 1 98.25 119 LEU B C 1
ATOM 2474 O O . LEU B 1 119 ? 7.051 -10.805 -3.885 1 98.25 119 LEU B O 1
ATOM 2478 N N . LEU B 1 120 ? 5.254 -9.484 -3.471 1 97.88 120 LEU B N 1
ATOM 2479 C CA . LEU B 1 120 ? 4.395 -10.633 -3.186 1 97.88 120 LEU B CA 1
ATOM 2480 C C . LEU B 1 120 ? 4.285 -11.539 -4.402 1 97.88 120 LEU B C 1
ATOM 2482 O O . LEU B 1 120 ? 4.465 -12.758 -4.289 1 97.88 120 LEU B O 1
ATOM 2486 N N . LEU B 1 121 ? 4.016 -10.984 -5.543 1 97.94 121 LEU B N 1
ATOM 2487 C CA . LEU B 1 121 ? 3.887 -11.734 -6.785 1 97.94 121 LEU B CA 1
ATOM 2488 C C . LEU B 1 121 ? 5.199 -12.43 -7.141 1 97.94 121 LEU B C 1
ATOM 2490 O O . LEU B 1 121 ? 5.199 -13.586 -7.566 1 97.94 121 LEU B O 1
ATOM 2494 N N . TYR B 1 122 ? 6.293 -11.773 -6.934 1 97.62 122 TYR B N 1
ATOM 2495 C CA . TYR B 1 122 ? 7.605 -12.359 -7.184 1 97.62 122 TYR B CA 1
ATOM 2496 C C . TYR B 1 122 ? 7.832 -13.578 -6.301 1 97.62 122 TYR B C 1
ATOM 2498 O O . TYR B 1 122 ? 8.211 -14.648 -6.793 1 97.62 122 TYR B O 1
ATOM 2506 N N . LEU B 1 123 ? 7.543 -13.414 -5.039 1 96.06 123 LEU B N 1
ATOM 2507 C CA . LEU B 1 123 ? 7.777 -14.5 -4.086 1 96.06 123 LEU B CA 1
ATOM 2508 C C . LEU B 1 123 ? 6.91 -15.711 -4.41 1 96.06 123 LEU B C 1
ATOM 2510 O O . LEU B 1 123 ? 7.371 -16.844 -4.336 1 96.06 123 LEU B O 1
ATOM 2514 N N . LEU B 1 124 ? 5.719 -15.43 -4.824 1 95.44 124 LEU B N 1
ATOM 2515 C CA . LEU B 1 124 ? 4.781 -16.5 -5.129 1 95.44 124 LEU B CA 1
ATOM 2516 C C . LEU B 1 124 ? 5.172 -17.219 -6.422 1 95.44 124 LEU B C 1
ATOM 2518 O O . LEU B 1 124 ? 4.781 -18.359 -6.648 1 95.44 124 LEU B O 1
ATOM 2522 N N . SER B 1 125 ? 5.887 -16.547 -7.27 1 94.56 125 SER B N 1
ATOM 2523 C CA . SER B 1 125 ? 6.281 -17.109 -8.555 1 94.56 125 SER B CA 1
ATOM 2524 C C . SER B 1 125 ? 7.453 -18.078 -8.391 1 94.56 125 SER B C 1
ATOM 2526 O O . SER B 1 125 ? 7.738 -18.875 -9.297 1 94.56 125 SER B O 1
ATOM 2528 N N . LYS B 1 126 ? 8.164 -18.031 -7.289 1 91.81 126 LYS B N 1
ATOM 2529 C CA . LYS B 1 126 ? 9.359 -18.844 -7.082 1 91.81 126 LYS B CA 1
ATOM 2530 C C . LYS B 1 126 ? 8.992 -20.266 -6.652 1 91.81 126 LYS B C 1
ATOM 2532 O O . LYS B 1 126 ? 8.094 -20.453 -5.84 1 91.81 126 LYS B O 1
ATOM 2537 N N . PRO B 1 127 ? 9.609 -21.172 -7.344 1 84.62 127 PRO B N 1
ATOM 2538 C CA . PRO B 1 127 ? 9.336 -22.562 -6.98 1 84.62 127 PRO B CA 1
ATOM 2539 C C . PRO B 1 127 ? 9.703 -22.875 -5.531 1 84.62 127 PRO B C 1
ATOM 2541 O O . PRO B 1 127 ? 10.531 -22.188 -4.934 1 84.62 127 PRO B O 1
ATOM 2544 N N . ASP B 1 128 ? 9.039 -23.844 -5.078 1 77.12 128 ASP B N 1
ATOM 2545 C CA . ASP B 1 128 ? 9.344 -24.312 -3.727 1 77.12 128 ASP B CA 1
ATOM 2546 C C . ASP B 1 128 ? 10.805 -24.734 -3.604 1 77.12 128 ASP B C 1
ATOM 2548 O O . ASP B 1 128 ? 11.367 -25.297 -4.539 1 77.12 128 ASP B O 1
ATOM 2552 N N . GLY B 1 129 ? 11.531 -24.469 -2.561 1 73.62 129 GLY B N 1
ATOM 2553 C CA . GLY B 1 129 ? 12.891 -24.922 -2.328 1 73.62 129 GLY B CA 1
ATOM 2554 C C . GLY B 1 129 ? 13.938 -23.875 -2.672 1 73.62 129 GLY B C 1
ATOM 2555 O O . GLY B 1 129 ? 15.141 -24.125 -2.521 1 73.62 129 GLY B O 1
ATOM 2556 N N . SER B 1 130 ? 13.414 -22.844 -3.287 1 74.88 130 SER B N 1
ATOM 2557 C CA . SER B 1 130 ? 14.375 -21.797 -3.621 1 74.88 130 SER B CA 1
ATOM 2558 C C . SER B 1 130 ? 15.047 -21.25 -2.369 1 74.88 130 SER B C 1
ATOM 2560 O O . SER B 1 130 ? 16.172 -20.75 -2.428 1 74.88 130 SER B O 1
ATOM 2562 N N . PHE B 1 131 ? 14.242 -21.438 -1.375 1 78.44 131 PHE B N 1
ATOM 2563 C CA . PHE B 1 131 ? 14.766 -21.031 -0.077 1 78.44 131 PHE B CA 1
ATOM 2564 C C . PHE B 1 131 ? 15.625 -22.125 0.534 1 78.44 131 PHE B C 1
ATOM 2566 O O . PHE B 1 131 ? 15.109 -23.172 0.952 1 78.44 131 PHE B O 1
ATOM 2573 N N . SER B 1 132 ? 16.922 -22.141 0.274 1 78.94 132 SER B N 1
ATOM 2574 C CA . SER B 1 132 ? 17.844 -23.125 0.861 1 78.94 132 SER B CA 1
ATOM 2575 C C . SER B 1 132 ? 19.156 -22.469 1.277 1 78.94 132 SER B C 1
ATOM 2577 O O . SER B 1 132 ? 19.516 -21.406 0.773 1 78.94 132 SER B O 1
ATOM 2579 N N . LEU B 1 133 ? 19.656 -22.938 2.248 1 84.25 133 LEU B N 1
ATOM 2580 C CA . LEU B 1 133 ? 20.953 -22.438 2.705 1 84.25 133 LEU B CA 1
ATOM 2581 C C . LEU B 1 133 ? 22.094 -23.203 2.037 1 84.25 133 LEU B C 1
ATOM 2583 O O . LEU B 1 133 ? 23.234 -23.141 2.492 1 84.25 133 LEU B O 1
ATOM 2587 N N . GLN B 1 134 ? 21.703 -23.844 0.977 1 84.19 134 GLN B N 1
ATOM 2588 C CA . GLN B 1 134 ? 22.688 -24.594 0.214 1 84.19 134 GLN B CA 1
ATOM 2589 C C . GLN B 1 134 ? 23.516 -23.656 -0.676 1 84.19 134 GLN B C 1
ATOM 2591 O O . GLN B 1 134 ? 23.375 -22.438 -0.607 1 84.19 134 GLN B O 1
ATOM 2596 N N . THR B 1 135 ? 24.406 -24.188 -1.403 1 88.31 135 THR B N 1
ATOM 2597 C CA . THR B 1 135 ? 25.266 -23.422 -2.289 1 88.31 135 THR B CA 1
ATOM 2598 C C . THR B 1 135 ? 24.438 -22.609 -3.289 1 88.31 135 THR B C 1
ATOM 2600 O O . THR B 1 135 ? 23.422 -23.094 -3.785 1 88.31 135 THR B O 1
ATOM 2603 N N . ALA B 1 136 ? 24.922 -21.5 -3.59 1 89.56 136 ALA B N 1
ATOM 2604 C CA . ALA B 1 136 ? 24.219 -20.562 -4.441 1 89.56 136 ALA B CA 1
ATOM 2605 C C . ALA B 1 136 ? 24.266 -20.984 -5.906 1 89.56 136 ALA B C 1
ATOM 2607 O O . ALA B 1 136 ? 25.312 -21.453 -6.379 1 89.56 136 ALA B O 1
ATOM 2608 N N . GLU B 1 137 ? 23.203 -20.938 -6.555 1 90.75 137 GLU B N 1
ATOM 2609 C CA . GLU B 1 137 ? 23.094 -21.094 -8 1 90.75 137 GLU B CA 1
ATOM 2610 C C . GLU B 1 137 ? 22.547 -19.828 -8.656 1 90.75 137 GLU B C 1
ATOM 2612 O O . GLU B 1 137 ? 21.562 -19.266 -8.195 1 90.75 137 GLU B O 1
ATOM 2617 N N . ILE B 1 138 ? 23.234 -19.391 -9.672 1 93.94 138 ILE B N 1
ATOM 2618 C CA . ILE B 1 138 ? 22.875 -18.156 -10.344 1 93.94 138 ILE B CA 1
ATOM 2619 C C . ILE B 1 138 ? 22.703 -18.422 -11.844 1 93.94 138 ILE B C 1
ATOM 2621 O O . ILE B 1 138 ? 23.625 -18.906 -12.5 1 93.94 138 ILE B O 1
ATOM 2625 N N . VAL B 1 139 ? 21.562 -18.188 -12.312 1 92.44 139 VAL B N 1
ATOM 2626 C CA . VAL B 1 139 ? 21.312 -18.25 -13.742 1 92.44 139 VAL B CA 1
ATOM 2627 C C . VAL B 1 139 ? 20.547 -17 -14.188 1 92.44 139 VAL B C 1
ATOM 2629 O O . VAL B 1 139 ? 19.891 -16.344 -13.367 1 92.44 139 VAL B O 1
ATOM 2632 N N . PHE B 1 140 ? 20.656 -16.625 -15.406 1 92 140 PHE B N 1
ATOM 2633 C CA . PHE B 1 140 ? 19.875 -15.5 -15.914 1 92 140 PHE B CA 1
ATOM 2634 C C . PHE B 1 140 ? 18.375 -15.797 -15.836 1 92 140 PHE B C 1
ATOM 2636 O O . PHE B 1 140 ? 17.953 -16.938 -16.047 1 92 140 PHE B O 1
ATOM 2643 N N . SER B 1 141 ? 17.609 -14.727 -15.57 1 93.5 141 SER B N 1
ATOM 2644 C CA . SER B 1 141 ? 16.156 -14.883 -15.523 1 93.5 141 SER B CA 1
ATOM 2645 C C . SER B 1 141 ? 15.586 -15.109 -16.922 1 93.5 141 SER B C 1
ATOM 2647 O O . SER B 1 141 ? 16.328 -15.109 -17.906 1 93.5 141 SER B O 1
ATOM 2649 N N . ASN B 1 142 ? 14.328 -15.398 -16.953 1 92.12 142 ASN B N 1
ATOM 2650 C CA . ASN B 1 142 ? 13.68 -15.57 -18.25 1 92.12 142 ASN B CA 1
ATOM 2651 C C . ASN B 1 142 ? 13.789 -14.305 -19.094 1 92.12 142 ASN B C 1
ATOM 2653 O O . ASN B 1 142 ? 14.156 -13.242 -18.594 1 92.12 142 ASN B O 1
ATOM 2657 N N . SER B 1 143 ? 13.477 -14.438 -20.281 1 92.12 143 SER B N 1
ATOM 2658 C CA . SER B 1 143 ? 13.742 -13.398 -21.281 1 92.12 143 SER B CA 1
ATOM 2659 C C . SER B 1 143 ? 13.047 -12.086 -20.906 1 92.12 143 SER B C 1
ATOM 2661 O O . SER B 1 143 ? 13.656 -11.016 -20.953 1 92.12 143 SER B O 1
ATOM 2663 N N . LEU B 1 144 ? 11.828 -12.117 -20.5 1 95.62 144 LEU B N 1
ATOM 2664 C CA . LEU B 1 144 ? 11.094 -10.891 -20.203 1 95.62 144 LEU B CA 1
ATOM 2665 C C . LEU B 1 144 ? 11.641 -10.219 -18.953 1 95.62 144 LEU B C 1
ATOM 2667 O O . LEU B 1 144 ? 11.82 -9 -18.922 1 95.62 144 LEU B O 1
ATOM 2671 N N . ALA B 1 145 ? 11.891 -10.977 -17.922 1 96.94 145 ALA B N 1
ATOM 2672 C CA . ALA B 1 145 ? 12.43 -10.438 -16.688 1 96.94 145 ALA B CA 1
ATOM 2673 C C . ALA B 1 145 ? 13.812 -9.828 -16.906 1 96.94 145 ALA B C 1
ATOM 2675 O O . ALA B 1 145 ? 14.109 -8.734 -16.422 1 96.94 145 ALA B O 1
ATOM 2676 N N . TYR B 1 146 ? 14.594 -10.531 -17.656 1 97.06 146 TYR B N 1
ATOM 2677 C CA . TYR B 1 146 ? 15.922 -10.023 -18 1 97.06 146 TYR B CA 1
ATOM 2678 C C . TYR B 1 146 ? 15.82 -8.695 -18.734 1 97.06 146 TYR B C 1
ATOM 2680 O O . TYR B 1 146 ? 16.516 -7.734 -18.391 1 97.06 146 TYR B O 1
ATOM 2688 N N . LEU B 1 147 ? 14.945 -8.664 -19.672 1 97.69 147 LEU B N 1
ATOM 2689 C CA . LEU B 1 147 ? 14.773 -7.461 -20.5 1 97.69 147 LEU B CA 1
ATOM 2690 C C . LEU B 1 147 ? 14.336 -6.281 -19.641 1 97.69 147 LEU B C 1
ATOM 2692 O O . LEU B 1 147 ? 14.867 -5.18 -19.766 1 97.69 147 LEU B O 1
ATOM 2696 N N . VAL B 1 148 ? 13.383 -6.457 -18.766 1 98.38 148 VAL B N 1
ATOM 2697 C CA . VAL B 1 148 ? 12.875 -5.387 -17.922 1 98.38 148 VAL B CA 1
ATOM 2698 C C . VAL B 1 148 ? 13.977 -4.914 -16.969 1 98.38 148 VAL B C 1
ATOM 2700 O O . VAL B 1 148 ? 14.219 -3.715 -16.844 1 98.38 148 VAL B O 1
ATOM 2703 N N . ALA B 1 149 ? 14.664 -5.859 -16.391 1 98.19 149 ALA B N 1
ATOM 2704 C CA . ALA B 1 149 ? 15.68 -5.531 -15.383 1 98.19 149 ALA B CA 1
ATOM 2705 C C . ALA B 1 149 ? 16.859 -4.797 -16.016 1 98.19 149 ALA B C 1
ATOM 2707 O O . ALA B 1 149 ? 17.328 -3.783 -15.484 1 98.19 149 ALA B O 1
ATOM 2708 N N . ILE B 1 150 ? 17.312 -5.277 -17.188 1 97.81 150 ILE B N 1
ATOM 2709 C CA . ILE B 1 150 ? 18.516 -4.711 -17.797 1 97.81 150 ILE B CA 1
ATOM 2710 C C . ILE B 1 150 ? 18.219 -3.301 -18.297 1 97.81 150 ILE B C 1
ATOM 2712 O O . ILE B 1 150 ? 19.109 -2.459 -18.375 1 97.81 150 ILE B O 1
ATOM 2716 N N . ASN B 1 151 ? 16.969 -3.012 -18.625 1 98.44 151 ASN B N 1
ATOM 2717 C CA . ASN B 1 151 ? 16.594 -1.681 -19.094 1 98.44 151 ASN B CA 1
ATOM 2718 C C . ASN B 1 151 ? 16.359 -0.72 -17.922 1 98.44 151 ASN B C 1
ATOM 2720 O O . ASN B 1 151 ? 16.547 0.49 -18.062 1 98.44 151 ASN B O 1
ATOM 2724 N N . LEU B 1 152 ? 15.984 -1.232 -16.781 1 98.5 152 LEU B N 1
ATOM 2725 C CA . LEU B 1 152 ? 15.758 -0.397 -15.602 1 98.5 152 LEU B CA 1
ATOM 2726 C C . LEU B 1 152 ? 17.078 -0.115 -14.883 1 98.5 152 LEU B C 1
ATOM 2728 O O . LEU B 1 152 ? 17.219 0.926 -14.234 1 98.5 152 LEU B O 1
ATOM 2732 N N . LEU B 1 153 ? 18.031 -0.948 -15.07 1 98.44 153 LEU B N 1
ATOM 2733 C CA . LEU B 1 153 ? 19.234 -0.972 -14.25 1 98.44 153 LEU B CA 1
ATOM 2734 C C . LEU B 1 153 ? 20.047 0.295 -14.453 1 98.44 153 LEU B C 1
ATOM 2736 O O . LEU B 1 153 ? 20.484 0.925 -13.484 1 98.44 153 LEU B O 1
ATOM 2740 N N . PRO B 1 154 ? 20.297 0.767 -15.703 1 98.31 154 PRO B N 1
ATOM 2741 C CA . PRO B 1 154 ? 21.094 1.986 -15.867 1 98.31 154 PRO B CA 1
ATOM 2742 C C . PRO B 1 154 ? 20.469 3.193 -15.164 1 98.31 154 PRO B C 1
ATOM 2744 O O . PRO B 1 154 ? 21.188 3.967 -14.516 1 98.31 154 PRO B O 1
ATOM 2747 N N . GLY B 1 155 ? 19.156 3.338 -15.312 1 98.12 155 GLY B N 1
ATOM 2748 C CA . GLY B 1 155 ? 18.484 4.422 -14.617 1 98.12 155 GLY B CA 1
ATOM 2749 C C . GLY B 1 155 ? 18.594 4.32 -13.109 1 98.12 155 GLY B C 1
ATOM 2750 O O . GLY B 1 155 ? 18.812 5.32 -12.422 1 98.12 155 GLY B O 1
ATOM 2751 N N . ALA B 1 156 ? 18.453 3.135 -12.617 1 98.44 156 ALA B N 1
ATOM 2752 C CA . ALA B 1 156 ? 18.547 2.904 -11.18 1 98.44 156 ALA B CA 1
ATOM 2753 C C . ALA B 1 156 ? 19.922 3.266 -10.641 1 98.44 156 ALA B C 1
ATOM 2755 O O . ALA B 1 156 ? 20.047 3.898 -9.594 1 98.44 156 ALA B O 1
ATOM 2756 N N . ILE B 1 157 ? 20.938 2.863 -11.367 1 98.56 157 ILE B N 1
ATOM 2757 C CA . ILE B 1 157 ? 22.312 3.148 -10.961 1 98.56 157 ILE B CA 1
ATOM 2758 C C . ILE B 1 157 ? 22.562 4.652 -11.008 1 98.56 157 ILE B C 1
ATOM 2760 O O . ILE B 1 157 ? 23.156 5.219 -10.094 1 98.56 157 ILE B O 1
ATOM 2764 N N . LEU B 1 158 ? 22.062 5.266 -12.039 1 98.44 158 LEU B N 1
ATOM 2765 C CA . LEU B 1 158 ? 22.234 6.707 -12.188 1 98.44 158 LEU B CA 1
ATOM 2766 C C . LEU B 1 158 ? 21.562 7.457 -11.047 1 98.44 158 LEU B C 1
ATOM 2768 O O . LEU B 1 158 ? 22.156 8.367 -10.461 1 98.44 158 LEU B O 1
ATOM 2772 N N . ILE B 1 159 ? 20.406 7.086 -10.695 1 98.38 159 ILE B N 1
ATOM 2773 C CA . ILE B 1 159 ? 19.641 7.75 -9.641 1 98.38 159 ILE B CA 1
ATOM 2774 C C . ILE B 1 159 ? 20.328 7.52 -8.297 1 98.38 159 ILE B C 1
ATOM 2776 O O . ILE B 1 159 ? 20.422 8.438 -7.48 1 98.38 159 ILE B O 1
ATOM 2780 N N . ALA B 1 160 ? 20.812 6.34 -8.078 1 98.44 160 ALA B N 1
ATOM 2781 C CA . ALA B 1 160 ? 21.531 6.031 -6.84 1 98.44 160 ALA B CA 1
ATOM 2782 C C . ALA B 1 160 ? 22.781 6.898 -6.707 1 98.44 160 ALA B C 1
ATOM 2784 O O . ALA B 1 160 ? 23.031 7.477 -5.648 1 98.44 160 ALA B O 1
ATOM 2785 N N . THR B 1 161 ? 23.5 7.008 -7.781 1 98.5 161 THR B N 1
ATOM 2786 C CA . THR B 1 161 ? 24.734 7.793 -7.77 1 98.5 161 THR B CA 1
ATOM 2787 C C . THR B 1 161 ? 24.422 9.266 -7.527 1 98.5 161 THR B C 1
ATOM 2789 O O . THR B 1 161 ? 25.109 9.93 -6.742 1 98.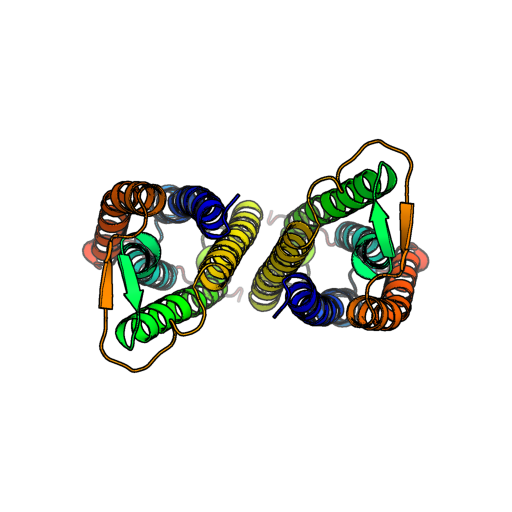5 161 THR B O 1
ATOM 2792 N N . LEU B 1 162 ? 23.406 9.719 -8.188 1 98.25 162 LEU B N 1
ATOM 2793 C CA . LEU B 1 162 ? 23 11.109 -8.016 1 98.25 162 LEU B CA 1
ATOM 2794 C C . LEU B 1 162 ? 22.609 11.391 -6.57 1 98.25 162 LEU B C 1
ATOM 2796 O O . LEU B 1 162 ? 23.031 12.383 -5.988 1 98.25 162 LEU B O 1
ATOM 2800 N N . HIS B 1 163 ? 21.875 10.547 -5.992 1 98.56 163 HIS B N 1
ATOM 2801 C CA . HIS B 1 163 ? 21.453 10.711 -4.609 1 98.56 163 HIS B CA 1
ATOM 2802 C C . HIS B 1 163 ? 22.641 10.672 -3.66 1 98.56 163 HIS B C 1
ATOM 2804 O O . HIS B 1 163 ? 22.719 11.453 -2.707 1 98.56 163 HIS B O 1
ATOM 2810 N N . LEU B 1 164 ? 23.547 9.766 -3.957 1 98.19 164 LEU B N 1
ATOM 2811 C CA . LEU B 1 164 ? 24.75 9.664 -3.135 1 98.19 164 LEU B CA 1
ATOM 2812 C C . LEU B 1 164 ? 25.578 10.938 -3.215 1 98.19 164 LEU B C 1
ATOM 2814 O O . LEU B 1 164 ? 26.031 11.453 -2.189 1 98.19 164 LEU B O 1
ATOM 2818 N N . ALA B 1 165 ? 25.688 11.461 -4.363 1 98.12 165 ALA B N 1
ATOM 2819 C CA . ALA B 1 165 ? 26.453 12.68 -4.57 1 98.12 165 ALA B CA 1
ATOM 2820 C C . ALA B 1 165 ? 25.828 13.859 -3.824 1 98.12 165 ALA B C 1
ATOM 2822 O O . ALA B 1 165 ? 26.531 14.656 -3.211 1 98.12 165 ALA B O 1
ATOM 2823 N N . LEU B 1 166 ? 24.562 13.875 -3.785 1 97.88 166 LEU B N 1
ATOM 2824 C CA . LEU B 1 166 ? 23.844 15.016 -3.227 1 97.88 166 LEU B CA 1
ATOM 2825 C C . LEU B 1 166 ? 23.797 14.938 -1.703 1 97.88 166 LEU B C 1
ATOM 2827 O O . LEU B 1 166 ? 23.312 15.859 -1.043 1 97.88 166 LEU B O 1
ATOM 2831 N N . CYS B 1 167 ? 24.328 13.906 -1.189 1 96.94 167 CYS B N 1
ATOM 2832 C CA . CYS B 1 167 ? 24.484 13.82 0.259 1 96.94 167 CYS B CA 1
ATOM 2833 C C . CYS B 1 167 ? 25.672 14.648 0.732 1 96.94 167 CYS B C 1
ATOM 2835 O O . CYS B 1 167 ? 25.766 14.977 1.915 1 96.94 167 CYS B O 1
ATOM 2837 N N . HIS B 1 168 ? 26.531 14.977 -0.142 1 96.25 168 HIS B N 1
ATOM 2838 C CA . HIS B 1 168 ? 27.734 15.734 0.221 1 96.25 168 HIS B CA 1
ATOM 2839 C C . HIS B 1 168 ? 27.359 17.125 0.748 1 96.25 168 HIS B C 1
ATOM 2841 O O . HIS B 1 168 ? 26.5 17.797 0.174 1 96.25 168 HIS B O 1
ATOM 2847 N N . PRO B 1 169 ? 28.047 17.578 1.816 1 94.38 169 PRO B N 1
ATOM 2848 C CA . PRO B 1 169 ? 27.719 18.859 2.453 1 94.38 169 PRO B CA 1
ATOM 2849 C C . PRO B 1 169 ? 27.938 20.047 1.525 1 94.38 169 PRO B C 1
ATOM 2851 O O . PRO B 1 169 ? 27.406 21.141 1.781 1 94.38 169 PRO B O 1
ATOM 2854 N N . PHE B 1 170 ? 28.625 19.828 0.476 1 94.44 170 PHE B N 1
ATOM 2855 C CA . PHE B 1 170 ? 28.859 20.859 -0.516 1 94.44 170 PHE B CA 1
ATOM 2856 C C . PHE B 1 170 ? 27.531 21.406 -1.048 1 94.44 170 PHE B C 1
ATOM 2858 O O . PHE B 1 170 ? 27.438 22.594 -1.369 1 94.44 170 PHE B O 1
ATOM 2865 N N . PHE B 1 171 ? 26.531 20.625 -1.095 1 95.19 171 PHE B N 1
ATOM 2866 C CA . PHE B 1 171 ? 25.266 21 -1.703 1 95.19 171 PHE B CA 1
ATOM 2867 C C . PHE B 1 171 ? 24.281 21.531 -0.65 1 95.19 171 PHE B C 1
ATOM 2869 O O . PHE B 1 171 ? 23.188 21.969 -0.98 1 95.19 171 PHE B O 1
ATOM 2876 N N . ARG B 1 172 ? 24.766 21.547 0.625 1 92.94 172 ARG B N 1
ATOM 2877 C CA . ARG B 1 172 ? 23.922 22.031 1.72 1 92.94 172 ARG B CA 1
ATOM 2878 C C . ARG B 1 172 ? 23.953 23.547 1.805 1 92.94 172 ARG B C 1
ATOM 2880 O O . ARG B 1 172 ? 25.031 24.156 1.826 1 92.94 172 ARG B O 1
ATOM 2887 N N . ARG B 1 173 ? 22.844 24.234 1.772 1 86.5 173 ARG B N 1
ATOM 2888 C CA . ARG B 1 173 ? 22.812 25.688 1.764 1 86.5 173 ARG B CA 1
ATOM 2889 C C . ARG B 1 173 ? 22.312 26.234 3.098 1 86.5 173 ARG B C 1
ATOM 2891 O O . ARG B 1 173 ? 22.781 27.266 3.574 1 86.5 173 ARG B O 1
ATOM 2898 N N . GLU B 1 174 ? 21.156 25.688 3.641 1 79.5 174 GLU B N 1
ATOM 2899 C CA . GLU B 1 174 ? 20.469 26.312 4.77 1 79.5 174 GLU B CA 1
ATOM 2900 C C . GLU B 1 174 ? 20.531 25.422 6.012 1 79.5 174 GLU B C 1
ATOM 2902 O O . GLU B 1 174 ? 20.312 24.219 5.93 1 79.5 174 GLU B O 1
ATOM 2907 N N . LYS B 1 175 ? 20.906 26.203 6.988 1 70.56 175 LYS B N 1
ATOM 2908 C CA . LYS B 1 175 ? 20.875 25.547 8.289 1 70.56 175 LYS B CA 1
ATOM 2909 C C . LYS B 1 175 ? 19.438 25.375 8.789 1 70.56 175 LYS B C 1
ATOM 2911 O O . LYS B 1 175 ? 18.5 25.844 8.141 1 70.56 175 LYS B O 1
ATOM 2916 N N . THR B 1 176 ? 19.125 24.891 9.898 1 65.75 176 THR B N 1
ATOM 2917 C CA . THR B 1 176 ? 17.875 24.469 10.516 1 65.75 176 THR B CA 1
ATOM 2918 C C . THR B 1 176 ? 16.922 25.656 10.648 1 65.75 176 THR B C 1
ATOM 2920 O O . THR B 1 176 ? 17.344 26.766 10.953 1 65.75 176 THR B O 1
ATOM 2923 N N . VAL B 1 177 ? 15.82 25.609 9.914 1 60.22 177 VAL B N 1
ATOM 2924 C CA . VAL B 1 177 ? 14.797 26.609 10.188 1 60.22 177 VAL B CA 1
ATOM 2925 C C . VAL B 1 177 ? 14.383 26.547 11.656 1 60.22 177 VAL B C 1
ATOM 2927 O O . VAL B 1 177 ? 14 25.484 12.148 1 60.22 177 VAL B O 1
ATOM 2930 N N . ARG B 1 178 ? 14.75 27.438 12.594 1 50.06 178 ARG B N 1
ATOM 2931 C CA . ARG B 1 178 ? 14.344 27.578 13.992 1 50.06 178 ARG B CA 1
ATOM 2932 C C . ARG B 1 178 ? 12.844 27.812 14.102 1 50.06 178 ARG B C 1
ATOM 2934 O O . ARG B 1 178 ? 12.305 28.734 13.508 1 50.06 178 ARG B O 1
ATOM 2941 N N . THR B 1 179 ? 12.031 26.719 14.148 1 48.56 179 THR B N 1
ATOM 2942 C CA . THR B 1 179 ? 10.641 26.953 14.531 1 48.56 179 THR B CA 1
ATOM 2943 C C . THR B 1 179 ? 10.578 27.891 15.742 1 48.56 179 THR B C 1
ATOM 2945 O O . THR B 1 179 ? 11.102 27.562 16.812 1 48.56 179 THR B O 1
ATOM 2948 N N . ILE B 1 180 ? 10.438 29.172 15.664 1 40.28 180 ILE B N 1
ATOM 2949 C CA . ILE B 1 180 ? 10.156 30.094 16.75 1 40.28 180 ILE B CA 1
ATOM 2950 C C . ILE B 1 180 ? 8.922 29.641 17.531 1 40.28 180 ILE B C 1
ATOM 2952 O O . ILE B 1 180 ? 7.828 29.562 16.969 1 40.28 180 ILE B O 1
ATOM 2956 N N . SER B 1 181 ? 9.008 28.75 18.547 1 41.06 181 SER B N 1
ATOM 2957 C CA . SER B 1 181 ? 7.938 28.562 19.516 1 41.06 181 SER B CA 1
ATOM 2958 C C . SER B 1 181 ? 7.262 29.891 19.859 1 41.06 181 SER B C 1
ATOM 2960 O O . SER B 1 181 ? 7.938 30.891 20.109 1 41.06 181 SER B O 1
ATOM 2962 N N . PRO B 1 182 ? 5.945 30.078 19.406 1 38.03 182 PRO B N 1
ATOM 2963 C CA . PRO B 1 182 ? 5.414 31.328 19.938 1 38.03 182 PRO B CA 1
ATOM 2964 C C . PRO B 1 182 ? 5.746 31.531 21.422 1 38.03 182 PRO B C 1
ATOM 2966 O O . PRO B 1 182 ? 5.766 30.562 22.188 1 38.03 182 PRO B O 1
ATOM 2969 N N . MET B 1 183 ? 6.531 32.5 21.781 1 30.44 183 MET B N 1
ATOM 2970 C CA . MET B 1 183 ? 6.555 32.938 23.188 1 30.44 183 MET B CA 1
ATOM 2971 C C . MET B 1 183 ? 5.145 33.188 23.703 1 30.44 183 MET B C 1
ATOM 2973 O O . MET B 1 183 ? 4.32 33.781 23 1 30.44 183 MET B O 1
#

Organism: Leptospira biflexa serovar Patoc (strain Patoc 1 / ATCC 23582 / Paris) (NCBI:txid456481)

Radius of gyration: 22.81 Å; Cα contacts (8 Å, |Δi|>4): 453; chains: 2; bounding box: 56×64×44 Å

Sequence (366 aa):
MNLLDLSLVFLVVFSGLAFWDGIVLHLWKYKLYRYEDTIYEHQLHTVRAVLFPLILVGLFLFEIKGWLYVVILVITFLDLVIQIMDMWEEKGARIRFGGLSSNEYILHVVLTSLHSSMLLLYLLSKPDGSFSLQTAEIVFSNSLAYLVAINLLPGAILIATLHLALCHPFFRREKTVRTISPMMNLLDLSLVFLVVFSGLAFWDGIVLHLWKYKLYRYEDTIYEHQLHTVRAVLFPLILVGLFLFEIKGWLYVVILVITFLDLVIQIMDMWEEKGARIRFGGLSSNEYILHVVLTSLHSSMLLLYLLSKPDGSFSLQTAEIVFSNSLAYLVAINLLPGAILIATLHLALCHPFFRREKTVRTISPM

Secondary structure (DSSP, 8-state):
--HHHHHHHHHHHHHHHHHIIIIIIIIIIS-GGGBTTTHHHHHHHHHHHHHHHHHIIIIIIEEEESHHHHHHHHHHHHHHHHHHHHHHHHHHHTGGGTS--HHHHHHHHHHHHHHHHHHHHHHHHSPTT---SS--EEEEPPHHHHHHHHHHHHHHHHHHHHHHHTTSGGG--B---------/--HHHHHHHHHHHHHHHHHIIIIIIIIIIS-GGGBTTTHHHHHHHHHHHHHHHHHIIIIIIEEEESHHHHHHHHHHHHHHHHHHHHHHHHHHHTGGGTS--HHHHHHHHHHHHHHHHHHHHHHHHSPTT---SS--EEEEPPHHHHHHHHHHHHHHHHHHHHHHHTTSGGG--B---------